Protein AF-A0A371D6N8-F1 (afdb_monomer)

Structure (mmCIF, N/CA/C/O backbone):
data_AF-A0A371D6N8-F1
#
_entry.id   AF-A0A371D6N8-F1
#
loop_
_atom_site.group_PDB
_atom_site.id
_atom_site.type_symbol
_atom_site.label_atom_id
_atom_site.label_alt_id
_atom_site.label_comp_id
_atom_site.label_asym_id
_atom_site.label_entity_id
_atom_site.label_seq_id
_atom_site.pdbx_PDB_ins_code
_atom_site.Cartn_x
_atom_site.Cartn_y
_atom_site.Cartn_z
_atom_site.occupancy
_atom_site.B_iso_or_equiv
_atom_site.auth_seq_id
_atom_site.auth_comp_id
_atom_site.auth_asym_id
_atom_site.auth_atom_id
_atom_site.pdbx_PDB_model_num
ATOM 1 N N . MET A 1 1 ? 20.923 -12.483 -1.096 1.00 34.88 1 MET A N 1
ATOM 2 C CA . MET A 1 1 ? 19.745 -13.324 -1.413 1.00 34.88 1 MET A CA 1
ATOM 3 C C . MET A 1 1 ? 18.813 -12.521 -2.313 1.00 34.88 1 MET A C 1
ATOM 5 O O . MET A 1 1 ? 18.407 -11.436 -1.925 1.00 34.88 1 MET A O 1
ATOM 9 N N . SER A 1 2 ? 18.563 -12.978 -3.543 1.00 35.50 2 SER A N 1
ATOM 10 C CA . SER A 1 2 ? 17.688 -12.288 -4.505 1.00 35.50 2 SER A CA 1
ATOM 11 C C . SER A 1 2 ? 16.227 -12.604 -4.173 1.00 35.50 2 SER A C 1
ATOM 13 O O . SER A 1 2 ? 15.813 -13.756 -4.290 1.00 35.50 2 SER A O 1
ATOM 15 N N . MET A 1 3 ? 15.458 -11.612 -3.718 1.00 41.59 3 MET A N 1
ATOM 16 C CA . MET A 1 3 ? 14.031 -11.786 -3.445 1.00 41.59 3 MET A CA 1
ATOM 17 C C . MET A 1 3 ? 13.260 -11.785 -4.768 1.00 41.59 3 MET A C 1
ATOM 19 O O . MET A 1 3 ? 13.017 -10.747 -5.379 1.00 41.59 3 MET A O 1
ATOM 23 N N . LYS A 1 4 ? 12.895 -12.974 -5.254 1.00 38.72 4 LYS A N 1
ATOM 24 C CA . LYS A 1 4 ? 11.947 -13.119 -6.364 1.00 38.72 4 LYS A CA 1
ATOM 25 C C . LYS A 1 4 ? 10.534 -12.928 -5.811 1.00 38.72 4 LYS A C 1
ATOM 27 O O . LYS A 1 4 ? 9.847 -13.897 -5.519 1.00 38.72 4 LYS A O 1
ATOM 32 N N . THR A 1 5 ? 10.124 -11.679 -5.607 1.00 46.47 5 THR A N 1
ATOM 33 C CA . THR A 1 5 ? 8.800 -11.367 -5.054 1.00 46.47 5 THR A CA 1
ATOM 34 C C . THR A 1 5 ? 7.723 -11.530 -6.139 1.00 46.47 5 THR A C 1
ATOM 36 O O . THR A 1 5 ? 7.878 -10.946 -7.217 1.00 46.47 5 THR A O 1
ATOM 39 N N . PRO A 1 6 ? 6.620 -12.264 -5.888 1.00 49.75 6 PRO A N 1
ATOM 40 C CA . PRO A 1 6 ? 5.511 -12.451 -6.835 1.00 49.75 6 PRO A CA 1
ATOM 41 C C . PRO A 1 6 ? 4.956 -11.136 -7.406 1.00 49.75 6 PRO A C 1
ATOM 43 O O . PRO A 1 6 ? 4.590 -11.072 -8.579 1.00 49.75 6 PRO A O 1
ATOM 46 N N . ALA A 1 7 ? 5.008 -10.057 -6.616 1.00 47.25 7 ALA A N 1
ATOM 47 C CA . ALA A 1 7 ? 4.634 -8.702 -7.023 1.00 47.25 7 ALA A CA 1
ATOM 48 C C . ALA A 1 7 ? 5.367 -8.218 -8.279 1.00 47.25 7 ALA A C 1
ATOM 50 O O . ALA A 1 7 ? 4.764 -7.621 -9.168 1.00 47.25 7 ALA A O 1
ATOM 51 N N . ARG A 1 8 ? 6.656 -8.541 -8.417 1.00 51.81 8 ARG A N 1
ATOM 52 C CA . ARG A 1 8 ? 7.448 -8.138 -9.583 1.00 51.81 8 ARG A CA 1
ATOM 53 C C . ARG A 1 8 ? 7.007 -8.861 -10.855 1.00 51.81 8 ARG A C 1
ATOM 55 O O . ARG A 1 8 ? 6.956 -8.254 -11.919 1.00 51.81 8 ARG A O 1
ATOM 62 N N . ALA A 1 9 ? 6.686 -10.151 -10.759 1.00 55.44 9 ALA A N 1
ATOM 63 C CA . ALA A 1 9 ? 6.170 -10.918 -11.894 1.00 55.44 9 ALA A CA 1
ATOM 64 C C . ALA A 1 9 ? 4.766 -10.438 -12.304 1.00 55.44 9 ALA A C 1
ATOM 66 O O . ALA A 1 9 ? 4.458 -10.372 -13.494 1.00 55.44 9 ALA A O 1
ATOM 67 N N . ALA A 1 10 ? 3.950 -10.043 -11.323 1.00 53.53 10 ALA A N 1
ATOM 68 C CA . ALA A 1 10 ? 2.629 -9.468 -11.529 1.00 53.53 10 ALA A CA 1
ATOM 69 C C . ALA A 1 10 ? 2.669 -8.118 -12.259 1.00 53.53 10 ALA A C 1
ATOM 71 O O . ALA A 1 10 ? 1.835 -7.897 -13.128 1.00 53.53 10 ALA A O 1
ATOM 72 N N . VAL A 1 11 ? 3.636 -7.238 -11.988 1.00 54.19 11 VAL A N 1
ATOM 73 C CA . VAL A 1 11 ? 3.772 -5.988 -12.760 1.00 54.19 11 VAL A CA 1
ATOM 74 C C . VAL A 1 11 ? 4.145 -6.279 -14.220 1.00 54.19 11 VAL A C 1
ATOM 76 O O . VAL A 1 11 ? 3.550 -5.719 -15.136 1.00 54.19 11 VAL A O 1
ATOM 79 N N . LYS A 1 12 ? 5.068 -7.221 -14.459 1.00 51.41 12 LYS A N 1
ATOM 80 C CA . LYS A 1 12 ? 5.562 -7.548 -15.812 1.00 51.41 12 LYS A CA 1
ATOM 81 C C . LYS A 1 12 ? 4.500 -8.132 -16.742 1.00 51.41 12 LYS A C 1
ATOM 83 O O . LYS A 1 12 ? 4.534 -7.873 -17.937 1.00 51.41 12 LYS A O 1
ATOM 88 N N . SER A 1 13 ? 3.558 -8.917 -16.222 1.00 46.56 13 SER A N 1
ATOM 89 C CA . SER A 1 13 ? 2.465 -9.484 -17.027 1.00 46.56 13 SER A CA 1
ATOM 90 C C . SER A 1 13 ? 1.248 -8.560 -17.146 1.00 46.56 13 SER A C 1
ATOM 92 O O . SER A 1 13 ? 0.258 -8.937 -17.766 1.00 46.56 13 SER A O 1
ATOM 94 N N . ALA A 1 14 ? 1.269 -7.382 -16.515 1.00 44.84 14 ALA A N 1
ATOM 95 C CA . ALA A 1 14 ? 0.214 -6.377 -16.640 1.00 44.84 14 ALA A CA 1
ATOM 96 C C . ALA A 1 14 ? 0.461 -5.405 -17.809 1.00 44.84 14 ALA A C 1
ATOM 98 O O . ALA A 1 14 ? -0.461 -4.714 -18.214 1.00 44.84 14 ALA A O 1
ATOM 99 N N . THR A 1 15 ? 1.667 -5.356 -18.386 1.00 40.59 15 THR A N 1
ATOM 100 C CA . THR A 1 15 ? 2.048 -4.366 -19.406 1.00 40.59 15 THR A CA 1
ATOM 101 C C . THR A 1 15 ? 2.343 -4.997 -20.777 1.00 40.59 15 THR A C 1
ATOM 103 O O . THR A 1 15 ? 3.498 -5.243 -21.122 1.00 40.59 15 THR A O 1
ATOM 106 N N . PRO A 1 16 ? 1.336 -5.231 -21.638 1.00 34.41 16 PRO A N 1
ATOM 107 C CA . PRO A 1 16 ? 1.582 -5.435 -23.058 1.00 34.41 16 PRO A CA 1
ATOM 108 C C . PRO A 1 16 ? 1.851 -4.067 -23.709 1.00 34.41 16 PRO A C 1
ATOM 110 O O . PRO A 1 16 ? 0.980 -3.195 -23.694 1.00 34.41 16 PRO A O 1
ATOM 113 N N . HIS A 1 17 ? 3.040 -3.847 -24.285 1.00 45.28 17 HIS A N 1
ATOM 114 C CA . HIS A 1 17 ? 3.340 -2.602 -25.005 1.00 45.28 17 HIS A CA 1
ATOM 115 C C . HIS A 1 17 ? 3.640 -2.835 -26.492 1.00 45.28 17 HIS A C 1
ATOM 117 O O . HIS A 1 17 ? 4.532 -3.601 -26.853 1.00 45.28 17 HIS A O 1
ATOM 123 N N . LYS A 1 18 ? 2.893 -2.124 -27.351 1.00 34.41 18 LYS A N 1
ATOM 124 C CA . LYS A 1 18 ? 3.260 -1.819 -28.739 1.00 34.41 18 LYS A CA 1
ATOM 125 C C . LYS A 1 18 ? 3.926 -0.445 -28.759 1.00 34.41 18 LYS A C 1
ATOM 127 O O . LYS A 1 18 ? 3.334 0.530 -28.309 1.00 34.41 18 LYS A O 1
ATOM 132 N N . SER A 1 19 ? 5.139 -0.396 -29.297 1.00 35.19 19 SER A N 1
ATOM 133 C CA . SER A 1 19 ? 5.999 0.782 -29.361 1.00 35.19 19 SER A CA 1
ATOM 134 C C . SER A 1 19 ? 5.468 1.848 -30.322 1.00 35.19 19 SER A C 1
ATOM 136 O O . SER A 1 19 ? 5.460 1.641 -31.536 1.00 35.19 19 SER A O 1
ATOM 138 N N . THR A 1 20 ? 5.140 3.027 -29.801 1.00 30.33 20 THR A N 1
ATOM 139 C CA . THR A 1 20 ? 5.202 4.277 -30.572 1.00 30.33 20 THR A CA 1
ATOM 140 C C . THR A 1 20 ? 6.022 5.286 -29.783 1.00 30.33 20 THR A C 1
ATOM 142 O O . THR A 1 20 ? 5.608 5.764 -28.730 1.00 30.33 20 THR A O 1
ATOM 145 N N . CYS A 1 21 ? 7.228 5.540 -30.284 1.00 33.66 21 CYS A N 1
ATOM 146 C CA . CYS A 1 21 ? 8.270 6.339 -29.661 1.00 33.66 21 CYS A CA 1
ATOM 147 C C . CYS A 1 21 ? 7.877 7.813 -29.476 1.00 33.66 21 CYS A C 1
ATOM 149 O O . CYS A 1 21 ? 7.468 8.477 -30.428 1.00 33.66 21 CYS A O 1
ATOM 151 N N . ARG A 1 22 ? 8.169 8.366 -28.296 1.00 29.11 22 ARG A N 1
ATOM 152 C CA . ARG A 1 22 ? 8.615 9.759 -28.149 1.00 29.11 22 ARG A CA 1
ATOM 153 C C . ARG A 1 22 ? 9.589 9.833 -26.977 1.00 29.11 22 ARG A C 1
ATOM 155 O O . ARG A 1 22 ? 9.214 9.564 -25.842 1.00 29.11 22 ARG A O 1
ATOM 162 N N . SER A 1 23 ? 10.852 10.124 -27.276 1.00 30.17 23 SER A N 1
ATOM 163 C CA . SER A 1 23 ? 11.920 10.212 -26.285 1.00 30.17 23 SER A CA 1
ATOM 164 C C . SER A 1 23 ? 11.748 11.458 -25.413 1.00 30.17 23 SER A C 1
ATOM 166 O O . SER A 1 23 ? 11.594 12.575 -25.907 1.00 30.17 23 SER A O 1
ATOM 168 N N . ARG A 1 24 ? 11.813 11.275 -24.095 1.00 32.91 24 ARG A N 1
ATOM 169 C CA . ARG A 1 24 ? 12.144 12.339 -23.144 1.00 32.91 24 ARG A CA 1
ATOM 170 C C . ARG A 1 24 ? 13.099 11.741 -22.120 1.00 32.91 24 ARG A C 1
ATOM 172 O O . ARG A 1 24 ? 12.837 10.665 -21.599 1.00 32.91 24 ARG A O 1
ATOM 179 N N . ALA A 1 25 ? 14.238 12.393 -21.913 1.00 30.39 25 ALA A N 1
ATOM 180 C CA . ALA A 1 25 ? 15.230 11.974 -20.932 1.00 30.39 25 ALA A CA 1
ATOM 181 C C . ALA A 1 25 ? 14.662 12.157 -19.515 1.00 30.39 25 ALA A C 1
ATOM 183 O O . ALA A 1 25 ? 14.133 13.225 -19.203 1.00 30.39 25 ALA A O 1
ATOM 184 N N . TYR A 1 26 ? 14.759 11.122 -18.678 1.00 36.72 26 TYR A N 1
ATOM 185 C CA . TYR A 1 26 ? 14.236 11.128 -17.312 1.00 36.72 26 TYR A CA 1
ATOM 186 C C . TYR A 1 26 ? 15.346 11.517 -16.316 1.00 36.72 26 TYR A C 1
ATOM 188 O O . TYR A 1 26 ? 16.428 10.926 -16.355 1.00 36.72 26 TYR A O 1
ATOM 196 N N . PRO A 1 27 ? 15.130 12.508 -15.430 1.00 28.56 27 PRO A N 1
ATOM 197 C CA . PRO A 1 27 ? 16.112 12.892 -14.418 1.00 28.56 27 PRO A CA 1
ATOM 198 C C . PRO A 1 27 ? 16.179 11.890 -13.252 1.00 28.56 27 PRO A C 1
ATOM 200 O O . PRO A 1 27 ? 15.187 11.280 -12.860 1.00 28.56 27 PRO A O 1
ATOM 203 N N . SER A 1 28 ? 17.367 11.770 -12.651 1.00 32.69 28 SER A N 1
ATOM 204 C CA . SER A 1 28 ? 17.772 10.749 -11.667 1.00 32.69 28 SER A CA 1
ATOM 205 C C . SER A 1 28 ? 17.186 10.895 -10.250 1.00 32.69 28 SER A C 1
ATOM 207 O O . SER A 1 28 ? 17.729 10.327 -9.302 1.00 32.69 28 SER A O 1
ATOM 209 N N . LYS A 1 29 ? 16.138 11.700 -10.059 1.00 32.62 29 LYS A N 1
ATOM 210 C CA . LYS A 1 29 ? 15.508 11.941 -8.751 1.00 32.62 29 LYS A CA 1
ATOM 211 C C . LYS A 1 29 ? 13.998 11.826 -8.903 1.00 32.62 29 LYS A C 1
ATOM 213 O O . LYS A 1 29 ? 13.303 12.817 -9.087 1.00 32.62 29 LYS A O 1
ATOM 218 N N . PHE A 1 30 ? 13.514 10.590 -8.893 1.00 37.66 30 PHE A N 1
ATOM 219 C CA . PHE A 1 30 ? 12.098 10.283 -9.038 1.00 37.66 30 PHE A CA 1
ATOM 220 C C . PHE A 1 30 ? 11.425 10.342 -7.660 1.00 37.66 30 PHE A C 1
ATOM 222 O O . PHE A 1 30 ? 11.527 9.406 -6.871 1.00 37.66 30 PHE A O 1
ATOM 229 N N .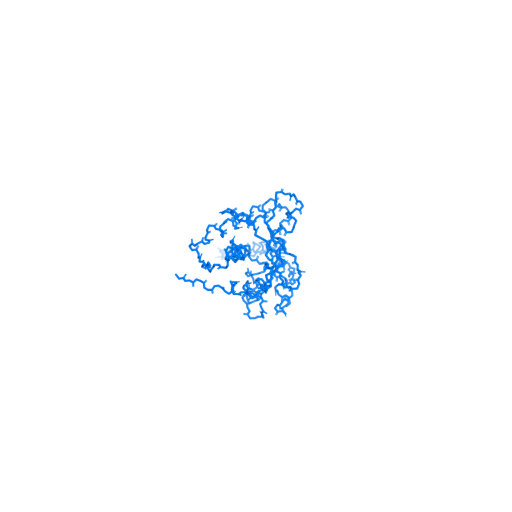 SER A 1 31 ? 10.786 11.472 -7.349 1.00 34.62 31 SER A N 1
ATOM 230 C CA . SER A 1 31 ? 9.793 11.545 -6.276 1.00 34.62 31 SER A CA 1
ATOM 231 C C . SER A 1 31 ? 8.483 11.009 -6.843 1.00 34.62 31 SER A C 1
ATOM 233 O O . SER A 1 31 ? 7.910 11.607 -7.750 1.00 34.62 31 SER A O 1
ATOM 235 N N . LEU A 1 32 ? 8.027 9.859 -6.351 1.00 39.53 32 LEU A N 1
ATOM 236 C CA . LEU A 1 32 ? 6.717 9.290 -6.675 1.00 39.53 32 LEU A CA 1
ATOM 237 C C . LEU A 1 32 ? 5.625 10.053 -5.912 1.00 39.53 32 LEU A C 1
ATOM 239 O O . LEU A 1 32 ? 4.941 9.501 -5.062 1.00 39.53 32 LEU A O 1
ATOM 243 N N . SER A 1 33 ? 5.460 11.338 -6.216 1.00 36.25 33 SER A N 1
ATOM 244 C CA . SER A 1 33 ? 4.388 12.191 -5.677 1.00 36.25 33 SER A CA 1
ATOM 245 C C . SER A 1 33 ? 3.063 12.043 -6.444 1.00 36.25 33 SER A C 1
ATOM 247 O O . SER A 1 33 ? 2.166 12.875 -6.341 1.00 36.25 33 SER A O 1
ATOM 249 N N . GLY A 1 34 ? 2.912 10.938 -7.172 1.00 41.41 34 GLY A N 1
ATOM 250 C CA . GLY A 1 34 ? 1.623 10.410 -7.583 1.00 41.41 34 GLY A CA 1
ATOM 251 C C . GLY A 1 34 ? 1.656 9.701 -8.922 1.00 41.41 34 GLY A C 1
ATOM 252 O O . GLY A 1 34 ? 2.509 9.940 -9.774 1.00 41.41 34 GLY A O 1
ATOM 253 N N . VAL A 1 35 ? 0.726 8.767 -9.076 1.00 43.12 35 VAL A N 1
ATOM 254 C CA . VAL A 1 35 ? 0.581 7.935 -10.264 1.00 43.12 35 VAL A CA 1
ATOM 255 C C . VAL A 1 35 ? -0.860 8.068 -10.734 1.00 43.12 35 VAL A C 1
ATOM 257 O O . VAL A 1 35 ? -1.768 7.660 -10.020 1.00 43.12 35 VAL A O 1
ATOM 260 N N . ARG A 1 36 ? -1.083 8.602 -11.939 1.00 38.72 36 ARG A N 1
ATOM 261 C CA . ARG A 1 36 ? -2.367 8.471 -12.645 1.00 38.72 36 ARG A CA 1
ATOM 262 C C . ARG A 1 36 ? -2.225 7.399 -13.713 1.00 38.72 36 ARG A C 1
ATOM 264 O O . ARG A 1 36 ? -1.288 7.433 -14.501 1.00 38.72 36 ARG A O 1
ATOM 271 N N . SER A 1 37 ? -3.161 6.456 -13.713 1.00 39.75 37 SER A N 1
ATOM 272 C CA . SER A 1 37 ? -3.271 5.385 -14.700 1.00 39.75 37 SER A CA 1
ATOM 273 C C . SER A 1 37 ? -4.491 5.652 -15.576 1.00 39.75 37 SER A C 1
ATOM 275 O O . SER A 1 37 ? -5.605 5.711 -15.064 1.00 39.75 37 SER A O 1
ATOM 277 N N . SER A 1 38 ? -4.305 5.810 -16.887 1.00 43.69 38 SER A N 1
ATOM 278 C CA . SER A 1 38 ? -5.405 5.814 -17.856 1.00 43.69 38 SER A CA 1
ATOM 279 C C . SER A 1 38 ? -5.500 4.446 -18.533 1.00 43.69 38 SER A C 1
ATOM 281 O O . SER A 1 38 ? -4.540 3.963 -19.131 1.00 43.69 38 SER A O 1
ATOM 283 N N . ASN A 1 39 ? -6.663 3.798 -18.418 1.00 36.91 39 ASN A N 1
ATOM 284 C CA . ASN A 1 39 ? -6.900 2.474 -18.984 1.00 36.91 39 ASN A CA 1
ATOM 285 C C . ASN A 1 39 ? -7.354 2.598 -20.443 1.00 36.91 39 ASN A C 1
ATOM 287 O O . ASN A 1 39 ? -8.509 2.906 -20.737 1.00 36.91 39 ASN A O 1
ATOM 291 N N . ILE A 1 40 ? -6.434 2.344 -21.372 1.00 41.06 40 ILE A N 1
ATOM 292 C CA . ILE A 1 40 ? -6.774 2.037 -22.761 1.00 41.06 40 ILE A CA 1
ATOM 293 C C . ILE A 1 40 ? -6.247 0.627 -23.032 1.00 41.06 40 ILE A C 1
ATOM 295 O O . ILE A 1 40 ? -5.069 0.433 -23.316 1.00 41.06 40 ILE A O 1
ATOM 299 N N . ARG A 1 41 ? -7.134 -0.374 -22.942 1.00 38.75 41 ARG A N 1
ATOM 300 C CA . ARG A 1 41 ? -6.885 -1.768 -23.370 1.00 38.75 41 ARG A CA 1
ATOM 301 C C . ARG A 1 41 ? -5.706 -2.455 -22.657 1.00 38.75 41 ARG A C 1
ATOM 303 O O . ARG A 1 41 ? -4.906 -3.130 -23.300 1.00 38.75 41 ARG A O 1
ATOM 310 N N . GLY A 1 42 ? -5.604 -2.299 -21.336 1.00 47.22 42 GLY A N 1
ATOM 311 C CA . GLY A 1 42 ? -4.597 -2.999 -20.525 1.00 47.22 42 GLY A CA 1
ATOM 312 C C . GLY A 1 42 ? -3.175 -2.446 -20.646 1.00 47.22 42 GLY A C 1
ATOM 313 O O . GLY A 1 42 ? -2.241 -3.069 -20.158 1.00 47.22 42 GLY A O 1
ATOM 314 N N . THR A 1 43 ? -2.987 -1.289 -21.281 1.00 45.62 43 THR A N 1
ATOM 315 C CA . THR A 1 43 ? -1.718 -0.560 -21.256 1.00 45.62 43 THR A CA 1
ATOM 316 C C . THR A 1 43 ? -1.788 0.524 -20.182 1.00 45.62 43 THR A C 1
ATOM 318 O O . THR A 1 43 ? -2.646 1.400 -20.246 1.00 45.62 43 THR A O 1
ATOM 321 N N . TYR A 1 44 ? -0.885 0.460 -19.203 1.00 54.19 44 TYR A N 1
ATOM 322 C CA . TYR A 1 44 ? -0.756 1.462 -18.145 1.00 54.19 44 TYR A CA 1
ATOM 323 C C . TYR A 1 44 ? 0.212 2.557 -18.598 1.00 54.19 44 TYR A C 1
ATOM 325 O O . TYR A 1 44 ? 1.382 2.278 -18.869 1.00 54.19 44 TYR A O 1
ATOM 333 N N . PHE A 1 45 ? -0.265 3.797 -18.679 1.00 55.31 45 PHE A N 1
ATOM 334 C CA . PHE A 1 45 ? 0.591 4.963 -18.882 1.00 55.31 45 PHE A CA 1
ATOM 335 C C . PHE A 1 45 ? 0.918 5.571 -17.527 1.00 55.31 45 PHE A C 1
ATOM 337 O O . PHE A 1 45 ? 0.020 5.895 -16.758 1.00 55.31 45 PHE A O 1
ATOM 344 N N . LEU A 1 46 ? 2.208 5.713 -17.243 1.00 57.56 46 LEU A N 1
ATOM 345 C CA . LEU A 1 46 ? 2.688 6.402 -16.058 1.00 57.56 46 LEU A CA 1
ATOM 346 C C . LEU A 1 46 ? 3.089 7.810 -16.471 1.00 57.56 46 LEU A C 1
ATOM 348 O O . LEU A 1 46 ? 4.013 7.994 -17.266 1.00 57.56 46 LEU A O 1
ATOM 352 N N . GLN A 1 47 ? 2.375 8.796 -15.948 1.00 57.84 47 GLN A N 1
ATOM 353 C CA . GLN A 1 47 ? 2.716 10.197 -16.127 1.00 57.84 47 GLN A CA 1
ATOM 354 C C . GLN A 1 47 ? 3.432 10.703 -14.878 1.00 57.84 47 GLN A C 1
ATOM 356 O O . GLN A 1 47 ? 2.983 10.459 -13.761 1.00 57.84 47 GLN A O 1
ATOM 361 N N . VAL A 1 48 ? 4.541 11.418 -15.080 1.00 60.81 48 VAL A N 1
ATOM 362 C CA . VAL A 1 48 ? 5.151 12.213 -14.012 1.00 60.81 48 VAL A CA 1
ATOM 363 C C . VAL A 1 48 ? 4.219 13.382 -13.739 1.00 60.81 48 VAL A C 1
ATOM 365 O O . VAL A 1 48 ? 3.945 14.173 -14.642 1.00 60.81 48 VAL A O 1
ATOM 368 N N . ILE A 1 49 ? 3.697 13.429 -12.522 1.00 63.59 49 ILE A N 1
ATOM 369 C CA . ILE A 1 49 ? 2.793 14.472 -12.048 1.00 63.59 49 ILE A CA 1
ATOM 370 C C . ILE A 1 49 ? 3.646 15.705 -11.714 1.00 63.59 49 ILE A C 1
ATOM 372 O O . ILE A 1 49 ? 4.669 15.567 -11.041 1.00 63.59 49 ILE A O 1
ATOM 376 N N . GLY A 1 50 ? 3.296 16.870 -12.265 1.00 61.84 50 GLY A N 1
ATOM 377 C CA . GLY A 1 50 ? 3.913 18.154 -11.925 1.00 61.84 50 GLY A CA 1
ATOM 378 C C . GLY A 1 50 ? 3.364 18.709 -10.610 1.00 61.84 50 GLY A C 1
ATOM 379 O O . GLY A 1 50 ? 2.582 18.049 -9.943 1.00 61.84 50 GLY A O 1
ATOM 380 N N . ASP A 1 51 ? 3.747 19.931 -10.239 1.00 67.81 51 ASP A N 1
ATOM 381 C CA . ASP A 1 51 ? 3.389 20.529 -8.935 1.00 67.81 51 ASP A CA 1
ATOM 382 C C . ASP A 1 51 ? 1.972 21.147 -8.890 1.00 67.81 51 ASP A C 1
ATOM 384 O O . ASP A 1 51 ? 1.613 21.860 -7.950 1.00 67.81 51 ASP A O 1
ATOM 388 N N . ASN A 1 52 ? 1.156 20.938 -9.927 1.00 69.12 52 ASN A N 1
ATOM 389 C CA . ASN A 1 52 ? -0.185 21.512 -10.000 1.00 69.12 52 ASN A CA 1
ATOM 390 C C . ASN A 1 52 ? -1.172 20.712 -9.141 1.00 69.12 52 ASN A C 1
ATOM 392 O O . ASN A 1 52 ? -1.260 19.490 -9.242 1.00 69.12 52 ASN A O 1
ATOM 396 N N . HIS A 1 53 ? -2.005 21.418 -8.376 1.00 58.62 53 HIS A N 1
ATOM 397 C CA . HIS A 1 53 ? -2.997 20.823 -7.474 1.00 58.62 53 HIS A CA 1
ATOM 398 C C . HIS A 1 53 ? -3.921 19.795 -8.162 1.00 58.62 53 HIS A C 1
ATOM 400 O O . HIS A 1 53 ? -4.141 18.707 -7.634 1.00 58.62 53 HIS A O 1
ATOM 406 N N . ASP A 1 54 ? -4.401 20.095 -9.373 1.00 64.50 54 ASP A N 1
ATOM 407 C CA . ASP A 1 54 ? -5.295 19.205 -10.135 1.00 64.50 54 ASP A CA 1
ATOM 408 C C . ASP A 1 54 ? -4.592 17.950 -10.675 1.00 64.50 54 ASP A C 1
ATOM 410 O O . ASP A 1 54 ? -5.235 16.965 -11.055 1.00 64.50 54 ASP A O 1
ATOM 414 N N . GLU A 1 55 ? -3.261 17.964 -10.726 1.00 65.69 55 GLU A N 1
ATOM 415 C CA . GLU A 1 55 ? -2.480 16.829 -11.196 1.00 65.69 55 GLU A CA 1
ATOM 416 C C . GLU A 1 55 ? -2.326 15.767 -10.096 1.00 65.69 55 GLU A C 1
ATOM 418 O O . GLU A 1 55 ? -2.254 14.584 -10.425 1.00 65.69 55 GLU A O 1
ATOM 423 N N . HIS A 1 56 ? -2.397 16.147 -8.813 1.00 68.25 56 HIS A N 1
ATOM 424 C CA . HIS A 1 56 ? -2.284 15.237 -7.662 1.00 68.25 56 HIS A CA 1
ATOM 425 C C . HIS A 1 56 ? -3.602 14.559 -7.244 1.00 68.25 56 HIS A C 1
ATOM 427 O O . HIS A 1 56 ? -3.627 13.819 -6.259 1.00 68.25 56 HIS A O 1
ATOM 433 N N . ALA A 1 57 ? -4.700 14.777 -7.973 1.00 75.06 57 ALA A N 1
ATOM 434 C CA . ALA A 1 57 ? -5.968 14.103 -7.699 1.00 75.06 57 ALA A CA 1
ATOM 435 C C . ALA A 1 57 ? -5.835 12.569 -7.82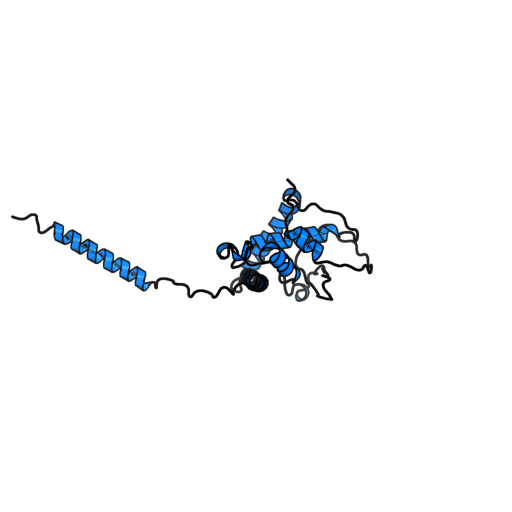8 1.00 75.06 57 ALA A C 1
ATOM 437 O O . ALA A 1 57 ? -5.310 12.066 -8.827 1.00 75.06 57 ALA A O 1
ATOM 438 N N . GLY A 1 58 ? -6.343 11.830 -6.833 1.00 78.81 58 GLY A N 1
ATOM 439 C CA . GLY A 1 58 ? -6.272 10.361 -6.779 1.00 78.81 58 GLY A CA 1
ATOM 440 C C . GLY A 1 58 ? -4.886 9.817 -6.410 1.00 78.81 58 GLY A C 1
ATOM 441 O O . GLY A 1 58 ? -4.463 8.772 -6.913 1.00 78.81 58 GLY A O 1
ATOM 442 N N . LEU A 1 59 ? -4.134 10.544 -5.578 1.00 82.25 59 LEU A N 1
ATOM 443 C CA . LEU A 1 59 ? -2.825 10.117 -5.092 1.00 82.25 59 LEU A CA 1
ATOM 444 C C . LEU A 1 59 ? -2.920 8.745 -4.393 1.00 82.25 59 LEU A C 1
ATOM 446 O O . LEU A 1 59 ? -3.643 8.581 -3.421 1.00 82.25 59 LEU A O 1
ATOM 450 N N . TYR A 1 60 ? -2.150 7.768 -4.886 1.00 87.12 60 TYR A N 1
ATOM 451 C CA . TYR A 1 60 ? -2.154 6.359 -4.446 1.00 87.12 60 TYR A CA 1
ATOM 452 C C . TYR A 1 60 ? -3.425 5.547 -4.764 1.00 87.12 60 TYR A C 1
ATOM 454 O O . TYR A 1 60 ? -3.543 4.411 -4.312 1.00 87.12 60 TYR A O 1
ATOM 462 N N . GLU A 1 61 ? -4.314 6.054 -5.619 1.00 86.94 61 GLU A N 1
ATOM 463 C CA . GLU A 1 61 ? -5.534 5.352 -6.063 1.00 86.94 61 GLU A CA 1
ATOM 464 C C . GLU A 1 61 ? -5.404 4.764 -7.482 1.00 86.94 61 GLU A C 1
ATOM 466 O O . GLU A 1 61 ? -6.381 4.402 -8.136 1.00 86.94 61 GLU A O 1
ATOM 471 N N . ALA A 1 62 ? -4.181 4.665 -8.005 1.00 86.56 62 ALA A N 1
ATOM 472 C CA . ALA A 1 62 ? -3.946 4.131 -9.340 1.00 86.56 62 ALA A CA 1
ATOM 473 C C . ALA A 1 62 ? -4.373 2.656 -9.453 1.00 86.56 62 ALA A C 1
ATOM 475 O O . ALA A 1 62 ? -3.921 1.817 -8.676 1.00 86.56 62 ALA A O 1
ATOM 476 N N . GLU A 1 63 ? -5.121 2.307 -10.507 1.00 88.81 63 GLU A N 1
ATOM 477 C CA . GLU A 1 63 ? -5.621 0.940 -10.764 1.00 88.81 63 GLU A CA 1
ATOM 478 C C . GLU A 1 63 ? -4.517 -0.138 -10.711 1.00 88.81 63 GLU A C 1
ATOM 480 O O . GLU A 1 63 ? -4.739 -1.256 -10.246 1.00 88.81 63 GLU A O 1
ATOM 485 N N . ILE A 1 64 ? -3.293 0.198 -11.138 1.00 89.00 64 ILE A N 1
ATOM 486 C CA . ILE A 1 64 ? -2.147 -0.722 -11.096 1.00 89.00 64 ILE A CA 1
ATOM 487 C C . ILE A 1 64 ? -1.824 -1.205 -9.673 1.00 89.00 64 ILE A C 1
ATOM 489 O O . ILE A 1 64 ? -1.373 -2.338 -9.509 1.00 89.00 64 ILE A O 1
ATOM 493 N N . ILE A 1 65 ? -2.084 -0.390 -8.646 1.00 92.56 65 ILE A N 1
ATOM 494 C CA . ILE A 1 65 ? -1.890 -0.767 -7.241 1.00 92.56 65 ILE A CA 1
ATOM 495 C C . ILE A 1 65 ? -2.816 -1.936 -6.914 1.00 92.56 65 ILE A C 1
ATOM 497 O O . ILE A 1 65 ? -2.333 -2.983 -6.481 1.00 92.56 65 ILE A O 1
ATOM 501 N N . GLN A 1 66 ? -4.112 -1.808 -7.216 1.00 94.75 66 GLN A N 1
ATOM 502 C CA . GLN A 1 66 ? -5.080 -2.879 -6.987 1.00 94.75 66 GLN A CA 1
ATOM 503 C C . GLN A 1 66 ? -4.739 -4.133 -7.795 1.00 94.75 66 GLN A C 1
ATOM 505 O O . GLN A 1 66 ? -4.815 -5.245 -7.279 1.00 94.75 66 GLN A O 1
ATOM 510 N N . VAL A 1 67 ? -4.301 -3.981 -9.048 1.00 93.75 67 VAL A N 1
ATOM 511 C CA . VAL A 1 67 ? -3.902 -5.112 -9.903 1.00 93.75 67 VAL A CA 1
ATOM 512 C C . VAL A 1 67 ? -2.730 -5.884 -9.301 1.00 93.75 67 VAL A C 1
ATOM 514 O O . VAL A 1 67 ? -2.749 -7.118 -9.285 1.00 93.75 67 VAL A O 1
ATOM 517 N N . VAL A 1 68 ? -1.712 -5.185 -8.794 1.00 94.62 68 VAL A N 1
ATOM 518 C CA . VAL A 1 68 ? -0.574 -5.823 -8.121 1.00 94.62 68 VAL A CA 1
ATOM 519 C C . VAL A 1 68 ? -1.032 -6.489 -6.829 1.00 94.62 68 VAL A C 1
ATOM 521 O O . VAL A 1 68 ? -0.681 -7.645 -6.598 1.00 94.62 68 VAL A O 1
ATOM 524 N N . VAL A 1 69 ? -1.853 -5.810 -6.025 1.00 96.12 69 VAL A N 1
ATOM 525 C CA . VAL A 1 69 ? -2.355 -6.360 -4.762 1.00 96.12 69 VAL A CA 1
ATOM 526 C C . VAL A 1 69 ? -3.174 -7.633 -4.995 1.00 96.12 69 VAL A C 1
ATOM 528 O O . VAL A 1 69 ? -2.900 -8.663 -4.377 1.00 96.12 69 VAL A O 1
ATOM 531 N N . ASN A 1 70 ? -4.095 -7.607 -5.959 1.00 95.75 70 ASN A N 1
ATOM 532 C CA . ASN A 1 70 ? -4.922 -8.750 -6.341 1.00 95.75 70 ASN A CA 1
ATOM 533 C C . ASN A 1 70 ? -4.095 -9.944 -6.802 1.00 95.75 70 ASN A C 1
ATOM 535 O O . ASN A 1 70 ? -4.419 -11.080 -6.489 1.00 95.75 70 ASN A O 1
ATOM 539 N N . ARG A 1 71 ? -3.008 -9.715 -7.540 1.00 94.06 71 ARG A N 1
ATOM 540 C CA . ARG A 1 71 ? -2.170 -10.810 -8.047 1.00 94.06 71 ARG A CA 1
ATOM 541 C C . ARG A 1 71 ? -1.307 -11.471 -6.975 1.00 94.06 71 ARG A C 1
ATOM 543 O O . ARG A 1 71 ? -0.848 -12.586 -7.209 1.00 94.06 71 ARG A O 1
ATOM 550 N N . VAL A 1 72 ? -1.031 -10.779 -5.871 1.00 95.06 72 VAL A N 1
ATOM 551 C CA . VAL A 1 72 ? -0.050 -11.217 -4.867 1.00 95.06 72 VAL A CA 1
ATOM 552 C C . VAL A 1 72 ? -0.707 -11.684 -3.576 1.00 95.06 72 VAL A C 1
ATOM 554 O O . VAL A 1 72 ? -0.246 -12.666 -3.008 1.00 95.06 72 VAL A O 1
ATOM 557 N N . TRP A 1 73 ? -1.750 -10.990 -3.115 1.00 95.69 73 TRP A N 1
ATOM 558 C CA . TRP A 1 73 ? -2.398 -11.270 -1.829 1.00 95.69 73 TRP A CA 1
ATOM 559 C C . TRP A 1 73 ? -3.855 -11.720 -1.959 1.00 95.69 73 TRP A C 1
ATOM 561 O O . TRP A 1 73 ? -4.403 -12.219 -0.982 1.00 95.69 73 TRP A O 1
ATOM 571 N N . TYR A 1 74 ? -4.497 -11.539 -3.119 1.00 95.31 74 TYR A N 1
ATOM 572 C CA . TYR A 1 74 ? -5.937 -11.772 -3.274 1.00 95.31 74 TYR A CA 1
ATOM 573 C C . TYR A 1 74 ? -6.323 -12.423 -4.612 1.00 95.31 74 TYR A C 1
ATOM 575 O O . TYR A 1 74 ? -7.334 -12.059 -5.220 1.00 95.31 74 TYR A O 1
ATOM 583 N N . LYS A 1 75 ? -5.531 -13.368 -5.117 1.00 93.44 75 LYS A N 1
ATOM 584 C CA . LYS A 1 75 ? -5.814 -14.061 -6.380 1.00 93.44 75 LYS A CA 1
ATOM 585 C C . LYS A 1 75 ? -6.950 -15.060 -6.200 1.00 93.44 75 LYS A C 1
ATOM 587 O O . LYS A 1 75 ? -7.815 -15.165 -7.068 1.00 93.44 75 LYS A O 1
ATOM 592 N N . ASP A 1 76 ? -6.937 -15.796 -5.092 1.00 93.69 76 ASP A N 1
ATOM 593 C CA . ASP A 1 76 ? -7.966 -16.766 -4.735 1.00 93.69 76 ASP A CA 1
ATOM 594 C C . ASP A 1 76 ? -8.142 -16.897 -3.211 1.00 93.69 76 ASP A C 1
ATOM 596 O O . ASP A 1 76 ? -7.470 -16.237 -2.420 1.00 93.69 76 ASP A O 1
ATOM 600 N N . ALA A 1 77 ? -9.093 -17.73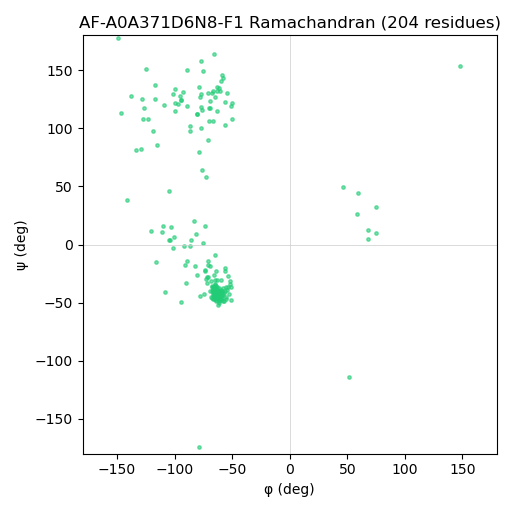5 -2.790 1.00 92.56 77 ALA A N 1
ATOM 601 C CA . ALA A 1 77 ? -9.460 -17.909 -1.385 1.00 92.56 77 ALA A CA 1
ATOM 602 C C . ALA A 1 77 ? -8.352 -18.518 -0.498 1.00 92.56 77 ALA A C 1
ATOM 604 O O . ALA A 1 77 ? -8.532 -18.590 0.717 1.00 92.56 77 ALA A O 1
ATOM 605 N N . LYS A 1 78 ? -7.246 -18.993 -1.084 1.00 92.69 78 LYS A N 1
ATOM 606 C CA . LYS A 1 78 ? -6.115 -19.598 -0.368 1.00 92.69 78 LYS A CA 1
ATOM 607 C C . LYS A 1 78 ? -4.937 -18.643 -0.205 1.00 92.69 78 LYS A C 1
ATOM 609 O O . LYS A 1 78 ? -3.957 -19.032 0.422 1.00 92.69 78 LYS A O 1
ATOM 614 N N . ASP A 1 79 ? -5.014 -17.438 -0.757 1.00 93.75 79 ASP A N 1
ATOM 615 C CA . ASP A 1 79 ? -3.954 -16.455 -0.582 1.00 93.75 79 ASP A CA 1
ATOM 616 C C . ASP A 1 79 ? -3.997 -15.798 0.800 1.00 93.75 79 ASP A C 1
ATOM 618 O O . ASP A 1 79 ? -5.035 -15.720 1.469 1.00 93.75 79 ASP A O 1
ATOM 622 N N . ASP A 1 80 ? -2.843 -15.264 1.195 1.00 93.19 80 ASP A N 1
ATOM 623 C CA . ASP A 1 80 ? -2.608 -14.654 2.502 1.00 93.19 80 ASP A CA 1
ATOM 624 C C . ASP A 1 80 ? -3.598 -13.532 2.833 1.00 93.19 80 ASP A C 1
ATOM 626 O O . ASP A 1 80 ? -4.022 -13.418 3.980 1.00 93.19 80 ASP A O 1
ATOM 630 N N . GLY A 1 81 ? -4.021 -12.728 1.851 1.00 92.19 81 GLY A N 1
ATOM 631 C CA . GLY A 1 81 ? -4.990 -11.652 2.076 1.00 92.19 81 GLY A CA 1
ATOM 632 C C . GLY A 1 81 ? -6.370 -12.157 2.515 1.00 92.19 81 GLY A C 1
ATOM 633 O O . GLY A 1 81 ? -7.117 -11.425 3.165 1.00 92.19 81 GLY A O 1
ATOM 634 N N . ILE A 1 82 ? -6.702 -13.417 2.208 1.00 94.00 82 ILE A N 1
ATOM 635 C CA . ILE A 1 82 ? -7.935 -14.076 2.653 1.00 94.00 82 ILE A CA 1
ATOM 636 C C . ILE A 1 82 ? -7.703 -14.876 3.931 1.00 94.00 82 ILE A C 1
ATOM 638 O O . ILE A 1 82 ? -8.466 -14.726 4.887 1.00 94.00 82 ILE A O 1
ATOM 642 N N . LEU A 1 83 ? -6.657 -15.708 3.960 1.00 93.31 83 LEU A N 1
ATOM 643 C CA . LEU A 1 83 ? -6.373 -16.592 5.094 1.00 93.31 83 LEU A CA 1
ATOM 644 C C . LEU A 1 83 ? -5.981 -15.817 6.356 1.00 93.31 83 LEU A C 1
ATOM 646 O O . LEU A 1 83 ? -6.373 -16.194 7.457 1.00 93.31 83 LEU A O 1
ATOM 650 N N . LEU A 1 84 ? -5.241 -14.719 6.198 1.00 92.69 84 LEU A N 1
ATOM 651 C CA . LEU A 1 84 ? -4.776 -13.850 7.279 1.00 92.69 84 LEU A CA 1
ATOM 652 C C . LEU A 1 84 ? -5.587 -12.548 7.305 1.00 92.69 84 LEU A C 1
ATOM 654 O O . LEU A 1 84 ? -5.032 -11.452 7.412 1.00 92.69 84 LEU A O 1
ATOM 658 N N . GLY A 1 85 ? -6.914 -12.671 7.201 1.00 88.19 85 GLY A N 1
ATOM 659 C CA . GLY A 1 85 ? -7.841 -11.540 7.124 1.00 88.19 85 GLY A CA 1
ATOM 660 C C . GLY A 1 85 ? -7.645 -10.491 8.225 1.00 88.19 85 GLY A C 1
ATOM 661 O O . GLY A 1 85 ? -7.717 -9.306 7.920 1.00 88.19 85 GLY A O 1
ATOM 662 N N . ASP A 1 86 ? -7.307 -10.904 9.450 1.00 87.81 86 ASP A N 1
ATOM 663 C CA . ASP A 1 86 ? -7.046 -10.002 10.587 1.00 87.81 86 ASP A CA 1
ATOM 664 C C . ASP A 1 86 ? -5.803 -9.118 10.390 1.00 87.81 86 ASP A C 1
ATOM 666 O O . ASP A 1 86 ? -5.702 -8.037 10.961 1.00 87.81 86 ASP A O 1
ATOM 670 N N . THR A 1 87 ? -4.842 -9.571 9.579 1.00 91.25 87 THR A N 1
ATOM 671 C CA . THR A 1 87 ? -3.621 -8.809 9.262 1.00 91.25 87 THR A CA 1
ATOM 672 C C . THR A 1 87 ? -3.806 -7.921 8.035 1.00 91.25 87 THR A C 1
ATOM 674 O O . THR A 1 87 ? -3.206 -6.851 7.949 1.00 91.25 87 THR A O 1
ATOM 677 N N . TYR A 1 88 ? -4.610 -8.379 7.073 1.00 92.50 88 TYR A N 1
ATOM 678 C CA . TYR A 1 88 ? -4.768 -7.738 5.768 1.00 92.50 88 TYR A CA 1
ATOM 679 C C . TYR A 1 88 ? -6.086 -6.970 5.592 1.00 92.50 88 TYR A C 1
ATOM 681 O O . TYR A 1 88 ? -6.320 -6.421 4.516 1.00 92.50 88 TYR A O 1
ATOM 689 N N . THR A 1 89 ? -6.927 -6.885 6.631 1.00 91.38 89 THR A N 1
ATOM 690 C CA . THR A 1 89 ? -8.153 -6.073 6.637 1.00 91.38 89 THR A CA 1
ATOM 691 C C . THR A 1 89 ? -8.141 -5.073 7.807 1.00 91.38 89 THR A C 1
ATOM 693 O O . THR A 1 89 ? -8.357 -5.488 8.946 1.00 91.38 89 THR A O 1
ATOM 696 N N . PRO A 1 90 ? -7.964 -3.758 7.561 1.00 95.12 90 PRO A N 1
ATOM 697 C CA . PRO A 1 90 ? -7.647 -3.127 6.273 1.00 95.12 90 PRO A CA 1
ATOM 698 C C . PRO A 1 90 ? -6.250 -3.520 5.768 1.00 95.12 90 PRO A C 1
ATOM 700 O O . PRO A 1 90 ? -5.427 -4.027 6.530 1.00 95.12 90 PRO A O 1
ATOM 703 N N . PHE A 1 91 ? -5.971 -3.298 4.480 1.00 96.56 91 PHE A N 1
ATOM 704 C CA . PHE A 1 91 ? -4.678 -3.669 3.903 1.00 96.56 91 PHE A CA 1
ATOM 705 C C . PHE A 1 91 ? -3.550 -2.904 4.617 1.00 96.56 91 PHE A C 1
ATOM 707 O O . PHE A 1 91 ? -3.679 -1.706 4.854 1.00 96.56 91 PHE A O 1
ATOM 714 N N . PRO A 1 92 ? -2.435 -3.543 5.001 1.00 96.31 92 PRO A N 1
ATOM 715 C CA . PRO A 1 92 ? -1.421 -2.871 5.796 1.00 96.31 92 PRO A CA 1
ATOM 716 C C . PRO A 1 92 ? -0.755 -1.751 4.990 1.00 96.31 92 PRO A C 1
ATOM 718 O O . PRO A 1 92 ? -0.250 -1.984 3.892 1.00 96.31 92 PRO A O 1
ATOM 721 N N . MET A 1 93 ? -0.632 -0.560 5.584 1.00 96.12 93 MET A N 1
ATOM 722 C CA . MET A 1 93 ? 0.065 0.591 4.980 1.00 96.12 93 MET A CA 1
ATOM 723 C C . MET A 1 93 ? 1.501 0.246 4.548 1.00 96.12 93 MET A C 1
ATOM 725 O O . MET A 1 93 ? 1.974 0.673 3.499 1.00 96.12 93 MET A O 1
ATOM 729 N N . ARG A 1 94 ? 2.191 -0.600 5.324 1.00 95.88 94 ARG A N 1
ATOM 730 C CA . ARG A 1 94 ? 3.518 -1.131 4.962 1.00 95.88 94 ARG A CA 1
ATOM 731 C C . ARG A 1 94 ? 3.477 -2.007 3.705 1.00 95.88 94 ARG A C 1
ATOM 733 O O . ARG A 1 94 ? 4.405 -1.975 2.903 1.00 95.88 94 ARG A O 1
ATOM 740 N N . GLY A 1 95 ? 2.398 -2.768 3.520 1.00 95.94 95 GLY A N 1
ATOM 741 C CA . GLY A 1 95 ? 2.143 -3.520 2.293 1.00 95.94 95 GLY A CA 1
ATOM 742 C C . GLY A 1 95 ? 1.933 -2.590 1.100 1.00 95.94 95 GLY A C 1
ATOM 743 O O . GLY A 1 95 ? 2.521 -2.817 0.045 1.00 95.94 95 GLY A O 1
ATOM 744 N N . LEU A 1 96 ? 1.183 -1.497 1.282 1.00 96.19 96 LEU A N 1
ATOM 745 C CA . LEU A 1 96 ? 1.006 -0.477 0.246 1.00 96.19 96 LEU A CA 1
ATOM 746 C C . LEU A 1 96 ? 2.347 0.165 -0.142 1.00 96.19 96 LEU A C 1
ATOM 748 O O . LEU A 1 96 ? 2.683 0.199 -1.324 1.00 96.19 96 LEU A O 1
ATOM 752 N N . ALA A 1 97 ? 3.171 0.564 0.832 1.00 96.19 97 ALA A N 1
ATOM 753 C CA . ALA A 1 97 ? 4.518 1.085 0.576 1.00 96.19 97 ALA A CA 1
ATOM 754 C C . ALA A 1 97 ? 5.386 0.100 -0.228 1.00 96.19 97 ALA A C 1
ATOM 756 O O . ALA A 1 97 ? 6.119 0.496 -1.139 1.00 96.19 97 ALA A O 1
ATOM 757 N N . LEU A 1 98 ? 5.289 -1.201 0.065 1.00 95.81 98 LEU A N 1
ATOM 758 C CA . LEU A 1 98 ? 6.012 -2.234 -0.675 1.00 95.81 98 LEU A CA 1
ATOM 759 C C . LEU A 1 98 ? 5.544 -2.321 -2.135 1.00 95.81 98 LEU A C 1
ATOM 761 O O . LEU A 1 98 ? 6.379 -2.438 -3.034 1.00 95.81 98 LEU A O 1
ATOM 765 N N . VAL A 1 99 ? 4.234 -2.227 -2.379 1.00 95.88 99 VAL A N 1
ATOM 766 C CA . VAL A 1 99 ? 3.660 -2.192 -3.733 1.00 95.88 99 VAL A CA 1
ATOM 767 C C . VAL A 1 99 ? 4.142 -0.960 -4.496 1.00 95.88 99 VAL A C 1
ATOM 769 O O . VAL A 1 99 ? 4.616 -1.103 -5.622 1.00 95.88 99 VAL A O 1
ATOM 772 N N . LEU A 1 100 ? 4.118 0.223 -3.877 1.00 93.94 100 LEU A N 1
ATOM 773 C CA . LEU A 1 100 ? 4.634 1.460 -4.478 1.00 93.94 100 LEU A CA 1
ATOM 774 C C . LEU A 1 100 ? 6.119 1.342 -4.838 1.00 93.94 100 LEU A C 1
ATOM 776 O O . LEU A 1 100 ? 6.531 1.731 -5.929 1.00 93.94 100 LEU A O 1
ATOM 780 N N . THR A 1 101 ? 6.912 0.718 -3.968 1.00 93.75 101 THR A N 1
ATOM 781 C CA . THR A 1 101 ? 8.340 0.471 -4.219 1.00 93.75 101 THR A CA 1
ATOM 782 C C . THR A 1 101 ? 8.553 -0.513 -5.373 1.00 93.75 101 THR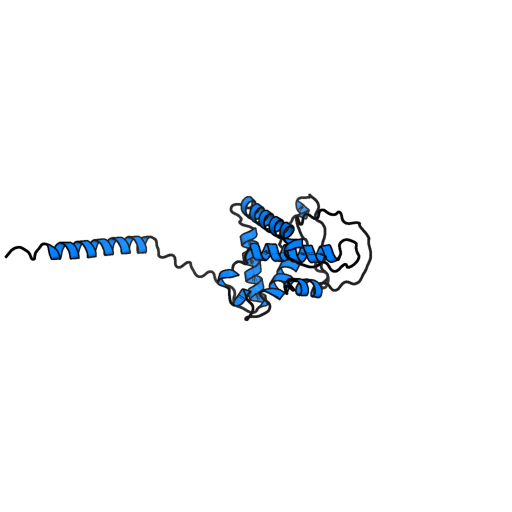 A C 1
ATOM 784 O O . THR A 1 101 ? 9.450 -0.335 -6.197 1.00 93.75 101 THR A O 1
ATOM 787 N N . ALA A 1 102 ? 7.730 -1.560 -5.469 1.00 92.44 102 ALA A N 1
ATOM 788 C CA . ALA A 1 102 ? 7.794 -2.514 -6.574 1.00 92.44 102 ALA A CA 1
ATOM 789 C C . ALA A 1 102 ? 7.396 -1.866 -7.909 1.00 92.44 102 ALA A C 1
ATOM 791 O O . ALA A 1 102 ? 8.033 -2.133 -8.930 1.00 92.44 102 ALA A O 1
ATOM 792 N N . ILE A 1 103 ? 6.387 -0.988 -7.893 1.00 91.19 103 ILE A N 1
ATOM 793 C CA . ILE A 1 103 ? 6.013 -0.168 -9.047 1.00 91.19 103 ILE A CA 1
ATOM 794 C C . ILE A 1 103 ? 7.191 0.731 -9.424 1.00 91.19 103 ILE A C 1
ATOM 796 O O . ILE A 1 103 ? 7.621 0.672 -10.569 1.00 91.19 103 ILE A O 1
ATOM 800 N N . GLN A 1 104 ? 7.787 1.465 -8.478 1.00 90.44 104 GLN A N 1
ATOM 801 C CA . GLN A 1 104 ? 8.976 2.289 -8.727 1.00 90.44 104 GLN A CA 1
ATOM 802 C C . GLN A 1 104 ? 10.093 1.505 -9.419 1.00 90.44 104 GLN A C 1
ATOM 804 O O . GLN A 1 104 ? 10.634 1.950 -10.427 1.00 90.44 104 GLN A O 1
ATOM 809 N N . CYS A 1 105 ? 10.403 0.313 -8.912 1.00 90.62 105 CYS A N 1
ATOM 810 C CA . CYS A 1 105 ? 11.414 -0.549 -9.509 1.00 90.62 105 CYS A CA 1
ATOM 811 C C . CYS A 1 105 ? 11.076 -0.914 -10.959 1.00 90.62 105 CYS A C 1
ATOM 813 O O . CYS A 1 105 ? 11.937 -0.842 -11.833 1.00 90.62 105 CYS A O 1
ATOM 815 N N . ALA A 1 106 ? 9.818 -1.260 -11.238 1.00 89.12 106 ALA A N 1
ATOM 816 C CA . ALA A 1 106 ? 9.378 -1.556 -12.596 1.00 89.12 106 ALA A CA 1
ATOM 817 C C . ALA A 1 106 ? 9.452 -0.335 -13.527 1.00 89.12 106 ALA A C 1
ATOM 819 O O . ALA A 1 106 ? 9.709 -0.503 -14.713 1.00 89.12 106 ALA A O 1
ATOM 820 N N . ILE A 1 107 ? 9.270 0.881 -13.007 1.00 86.38 107 ILE A N 1
ATOM 821 C CA . ILE A 1 107 ? 9.461 2.125 -13.769 1.00 86.38 107 ILE A CA 1
ATOM 822 C C . ILE A 1 107 ? 10.937 2.324 -14.102 1.00 86.38 107 ILE A C 1
ATOM 824 O O . ILE A 1 107 ? 11.289 2.629 -15.241 1.00 86.38 107 ILE A O 1
ATOM 828 N N . GLU A 1 108 ? 11.811 2.115 -13.121 1.00 86.38 108 GLU A N 1
ATOM 829 C CA . GLU A 1 108 ? 13.255 2.261 -13.287 1.00 86.38 108 GLU A CA 1
ATOM 830 C C . GLU A 1 108 ? 13.831 1.268 -14.309 1.00 86.38 108 GLU A C 1
ATOM 832 O O . GLU A 1 108 ? 14.750 1.643 -15.043 1.00 86.38 108 GLU A O 1
ATOM 837 N N . GLU A 1 109 ? 13.235 0.069 -14.450 1.00 85.62 109 GLU A N 1
ATOM 838 C CA . GLU A 1 109 ? 13.566 -0.891 -15.523 1.00 85.62 109 GLU A CA 1
ATOM 839 C C . GLU A 1 109 ? 13.416 -0.283 -16.937 1.00 85.62 109 GLU A C 1
ATOM 841 O O . GLU A 1 109 ? 14.018 -0.793 -17.880 1.00 85.62 109 GLU A O 1
ATOM 846 N N . TRP A 1 110 ? 12.657 0.807 -17.101 1.00 83.94 110 TRP A N 1
ATOM 847 C CA . TRP A 1 110 ? 12.389 1.476 -18.384 1.00 83.94 110 TRP A CA 1
ATOM 848 C C . TRP A 1 110 ? 12.839 2.946 -18.433 1.00 83.94 110 TRP A C 1
ATOM 850 O O . TRP A 1 110 ? 12.504 3.668 -19.375 1.00 83.94 110 TRP A O 1
ATOM 860 N N . SER A 1 111 ? 13.617 3.397 -17.448 1.00 74.56 111 SER A N 1
ATOM 861 C CA . SER A 1 111 ? 13.960 4.813 -17.214 1.00 74.56 111 SER A CA 1
ATOM 862 C C . SER A 1 111 ? 14.613 5.556 -18.389 1.00 74.56 111 SER A C 1
ATOM 864 O O . SER A 1 111 ? 14.501 6.773 -18.458 1.00 74.56 111 SER A O 1
ATOM 866 N N . PHE A 1 112 ? 15.256 4.875 -19.341 1.00 71.62 112 PHE A N 1
ATOM 867 C CA . PHE A 1 112 ? 15.879 5.514 -20.516 1.00 71.62 112 PHE A CA 1
ATOM 868 C C . PHE A 1 112 ? 15.156 5.212 -21.835 1.00 71.62 112 PHE A C 1
ATOM 870 O O . PHE A 1 112 ? 15.728 5.364 -22.914 1.00 71.62 112 PHE A O 1
ATOM 877 N N . GLY A 1 113 ? 13.914 4.723 -21.770 1.00 75.62 113 GLY A N 1
ATOM 878 C CA . GLY A 1 113 ? 13.207 4.195 -22.943 1.00 75.62 113 GLY A CA 1
ATOM 879 C C . GLY A 1 113 ? 13.816 2.895 -23.489 1.00 75.62 113 GLY A C 1
ATOM 880 O O . GLY A 1 113 ? 13.368 2.389 -24.515 1.00 75.62 113 GLY A O 1
ATOM 881 N N . GLN A 1 114 ? 14.819 2.346 -22.801 1.00 75.88 114 GLN A N 1
ATOM 882 C CA . GLN A 1 114 ? 15.400 1.033 -23.036 1.00 75.88 114 GLN A CA 1
ATOM 883 C C . GLN A 1 114 ? 15.169 0.169 -21.804 1.00 75.88 114 GLN A C 1
ATOM 885 O O . GLN A 1 114 ? 15.335 0.635 -20.676 1.00 75.88 114 GLN A O 1
ATOM 890 N N . TYR A 1 115 ? 14.797 -1.088 -22.035 1.00 83.75 115 TYR A N 1
ATOM 891 C CA . TYR A 1 115 ? 14.641 -2.060 -20.966 1.00 83.75 115 TYR A CA 1
ATOM 892 C C . TYR A 1 115 ? 16.002 -2.422 -20.372 1.00 83.75 115 TYR A C 1
ATOM 894 O O . TYR A 1 115 ? 16.874 -2.926 -21.082 1.00 83.75 115 TYR A O 1
ATOM 902 N N . SER A 1 116 ? 16.154 -2.232 -19.066 1.00 83.56 116 SER A N 1
ATOM 903 C CA . SER A 1 116 ? 17.282 -2.744 -18.298 1.00 83.56 116 SER A CA 1
ATOM 904 C C . SER A 1 116 ? 16.770 -3.514 -17.081 1.00 83.56 116 SER A C 1
ATOM 906 O O . SER A 1 116 ? 15.993 -2.976 -16.290 1.00 83.56 116 SER A O 1
ATOM 908 N N . PRO A 1 117 ? 17.166 -4.783 -16.892 1.00 83.56 117 PRO A N 1
ATOM 909 C CA . PRO A 1 117 ? 16.714 -5.560 -15.751 1.00 83.56 117 PRO A CA 1
ATOM 910 C C . PRO A 1 117 ? 17.338 -5.022 -14.456 1.00 83.56 117 PRO A C 1
ATOM 912 O O . PRO A 1 117 ? 18.501 -5.279 -14.155 1.00 83.56 117 PRO A O 1
ATOM 915 N N . VAL A 1 118 ? 16.540 -4.337 -13.638 1.00 84.69 118 VAL A N 1
ATOM 916 C CA . VAL A 1 118 ? 16.951 -3.870 -12.306 1.00 84.69 118 VAL A CA 1
ATOM 917 C C . VAL A 1 118 ? 16.560 -4.902 -11.256 1.00 84.69 118 VAL A C 1
ATOM 919 O O . VAL A 1 118 ? 15.439 -5.404 -11.240 1.00 84.69 118 VAL A O 1
ATOM 922 N N . ALA A 1 119 ? 17.474 -5.289 -10.371 1.00 86.38 119 ALA A N 1
ATOM 923 C CA . ALA A 1 119 ? 17.154 -6.262 -9.335 1.00 86.38 119 ALA A CA 1
ATOM 924 C C . ALA A 1 119 ? 16.328 -5.609 -8.213 1.00 86.38 119 ALA A C 1
ATOM 926 O O . ALA A 1 119 ? 16.830 -4.759 -7.484 1.00 86.38 119 ALA A O 1
ATOM 927 N N . PHE A 1 120 ? 15.082 -6.057 -8.026 1.00 89.94 120 PHE A N 1
ATOM 928 C CA . PHE A 1 120 ? 14.288 -5.698 -6.849 1.00 89.94 120 PHE A CA 1
ATOM 929 C C . PHE A 1 120 ? 14.865 -6.397 -5.613 1.00 89.94 120 PHE A C 1
ATOM 931 O O . PHE A 1 120 ? 14.544 -7.550 -5.322 1.00 89.94 120 PHE A O 1
ATOM 938 N N . THR A 1 121 ? 15.798 -5.731 -4.939 1.00 90.75 121 THR A N 1
ATOM 939 C CA . THR A 1 121 ? 16.437 -6.228 -3.718 1.00 90.75 121 THR A CA 1
ATOM 940 C C . THR A 1 121 ? 16.278 -5.221 -2.596 1.00 90.75 121 THR A C 1
ATOM 942 O O . THR A 1 121 ? 16.216 -4.015 -2.842 1.00 90.75 121 THR A O 1
ATOM 945 N N . GLU A 1 122 ? 16.255 -5.718 -1.359 1.00 88.88 122 GLU A N 1
ATOM 946 C CA . GLU A 1 122 ? 16.189 -4.862 -0.175 1.00 88.88 122 GLU A CA 1
ATOM 947 C C . GLU A 1 122 ? 17.331 -3.840 -0.173 1.00 88.88 122 GLU A C 1
ATOM 949 O O . GLU A 1 122 ? 17.086 -2.656 0.003 1.00 88.88 122 GLU A O 1
ATOM 954 N N . GLN A 1 123 ? 18.568 -4.261 -0.447 1.00 89.44 123 GLN A N 1
ATOM 955 C CA . GLN A 1 123 ? 19.731 -3.371 -0.409 1.00 89.44 123 GLN A CA 1
ATOM 956 C C . GLN A 1 123 ? 19.594 -2.168 -1.356 1.00 89.44 123 GLN A C 1
ATOM 958 O O . GLN A 1 123 ? 20.001 -1.066 -0.999 1.00 89.44 123 GLN A O 1
ATOM 963 N N . THR A 1 124 ? 19.001 -2.371 -2.535 1.00 90.81 124 THR A N 1
ATOM 964 C CA . THR A 1 124 ? 18.788 -1.312 -3.532 1.00 90.81 124 THR A CA 1
ATOM 965 C C . THR A 1 124 ? 17.603 -0.417 -3.177 1.00 90.81 124 THR A C 1
ATOM 967 O O . THR A 1 124 ? 17.710 0.801 -3.272 1.00 90.81 124 THR A O 1
ATOM 970 N N . TYR A 1 125 ? 16.480 -1.003 -2.753 1.00 93.62 125 TYR A N 1
ATOM 971 C CA . TYR A 1 125 ? 15.209 -0.283 -2.606 1.00 93.62 125 TYR A CA 1
ATOM 972 C C . TYR A 1 125 ? 14.826 0.056 -1.164 1.00 93.62 125 TYR A C 1
ATOM 974 O O . TYR A 1 125 ? 13.761 0.622 -0.936 1.00 93.62 125 TYR A O 1
ATOM 982 N N . LYS A 1 126 ? 15.678 -0.232 -0.174 1.00 93.75 126 LYS A N 1
ATOM 983 C CA . LYS A 1 126 ? 15.417 0.089 1.239 1.00 93.75 126 LYS A CA 1
ATOM 984 C C . LYS A 1 126 ? 15.153 1.574 1.470 1.00 93.75 126 LYS A C 1
ATOM 986 O O . LYS A 1 126 ? 14.255 1.915 2.236 1.00 93.75 126 LYS A O 1
ATOM 991 N N . SER A 1 127 ? 15.920 2.450 0.821 1.00 93.38 127 SER A N 1
ATOM 992 C CA . SER A 1 127 ? 15.728 3.901 0.919 1.00 93.38 127 SER A CA 1
ATOM 993 C C . SER A 1 127 ? 14.391 4.332 0.315 1.00 93.38 127 SER A C 1
ATOM 995 O O . SER A 1 127 ? 13.644 5.053 0.968 1.00 93.38 127 SER A O 1
ATOM 997 N N . ALA A 1 128 ? 14.061 3.837 -0.880 1.00 92.25 128 ALA A N 1
ATOM 998 C CA . ALA A 1 128 ? 12.794 4.109 -1.555 1.00 92.25 128 ALA A CA 1
ATOM 999 C C . ALA A 1 128 ? 11.594 3.604 -0.740 1.00 92.25 128 ALA A C 1
ATOM 1001 O O . ALA A 1 128 ? 10.658 4.353 -0.492 1.00 92.25 128 ALA A O 1
ATOM 1002 N N . TYR A 1 129 ? 11.653 2.368 -0.240 1.00 94.75 129 TYR A N 1
ATOM 1003 C CA . TYR A 1 129 ? 10.616 1.799 0.620 1.00 94.75 129 TYR A CA 1
ATOM 1004 C C . TYR A 1 129 ? 10.387 2.627 1.884 1.00 94.75 129 TYR A C 1
ATOM 1006 O O . TYR A 1 129 ? 9.242 2.880 2.259 1.00 94.75 129 TYR A O 1
ATOM 1014 N N . LYS A 1 130 ? 11.467 3.081 2.532 1.00 95.81 130 LYS A N 1
ATOM 1015 C CA . LYS A 1 130 ? 11.356 3.954 3.700 1.00 95.81 130 LYS A CA 1
ATOM 1016 C C . LYS A 1 130 ? 10.719 5.295 3.333 1.00 95.81 130 LYS A C 1
ATOM 1018 O O . LYS A 1 130 ? 9.808 5.717 4.031 1.00 95.81 130 LYS A O 1
ATOM 1023 N N . ALA A 1 131 ? 11.135 5.909 2.227 1.00 93.56 131 ALA A N 1
ATOM 1024 C CA . ALA A 1 131 ? 10.544 7.157 1.752 1.00 93.56 131 ALA A CA 1
ATOM 1025 C C . ALA A 1 131 ? 9.036 7.014 1.472 1.00 93.56 131 ALA A C 1
ATOM 1027 O O . ALA A 1 131 ? 8.266 7.887 1.857 1.00 93.56 131 ALA A O 1
ATOM 1028 N N . HIS A 1 132 ? 8.598 5.893 0.885 1.00 95.06 132 HIS A N 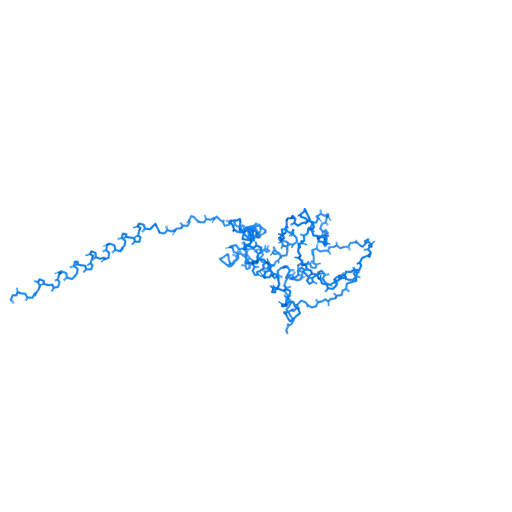1
ATOM 1029 C CA . HIS A 1 132 ? 7.171 5.589 0.702 1.00 95.06 132 HIS A CA 1
ATOM 1030 C C . HIS A 1 132 ? 6.432 5.412 2.029 1.00 95.06 132 HIS A C 1
ATOM 1032 O O . HIS A 1 132 ? 5.320 5.907 2.175 1.00 95.06 132 HIS A O 1
ATOM 1038 N N . CYS A 1 133 ? 7.035 4.732 3.010 1.00 95.56 133 CYS A N 1
ATOM 1039 C CA . CYS A 1 133 ? 6.444 4.611 4.344 1.00 95.56 133 CYS A CA 1
ATOM 1040 C C . CYS A 1 133 ? 6.271 5.979 5.011 1.00 95.56 133 CYS A C 1
ATOM 1042 O O . CYS A 1 133 ? 5.190 6.269 5.518 1.00 95.56 133 CYS A O 1
ATOM 1044 N N . ASP A 1 134 ? 7.324 6.799 4.990 1.00 95.19 134 ASP A N 1
ATOM 1045 C CA . ASP A 1 134 ? 7.327 8.130 5.594 1.00 95.19 134 ASP A CA 1
ATOM 1046 C C . ASP A 1 134 ? 6.288 9.025 4.890 1.00 95.19 134 ASP A C 1
ATOM 1048 O O . ASP A 1 134 ? 5.473 9.658 5.554 1.00 95.19 134 ASP A O 1
ATOM 1052 N N . GLY A 1 135 ? 6.226 8.995 3.553 1.00 93.06 135 GLY A N 1
ATOM 1053 C CA . GLY A 1 135 ? 5.250 9.754 2.767 1.00 93.06 135 GLY A CA 1
ATOM 1054 C C . GLY A 1 135 ? 3.795 9.344 3.016 1.00 93.06 135 GLY A C 1
ATOM 1055 O O . GLY A 1 135 ? 2.941 10.212 3.180 1.00 93.06 135 GLY A O 1
ATOM 1056 N N . LEU A 1 136 ? 3.500 8.041 3.097 1.00 94.94 136 LEU A N 1
ATOM 1057 C CA . LEU A 1 136 ? 2.159 7.555 3.454 1.00 94.94 136 LEU A CA 1
ATOM 1058 C C . LEU A 1 136 ? 1.776 7.959 4.881 1.00 94.94 136 LEU A C 1
ATOM 1060 O O . LEU A 1 136 ? 0.636 8.347 5.125 1.00 94.94 136 LEU A O 1
ATOM 1064 N N . GLN A 1 137 ? 2.724 7.904 5.817 1.00 95.19 137 GLN A N 1
ATOM 1065 C CA . GLN A 1 137 ? 2.484 8.320 7.193 1.00 95.19 137 GLN A CA 1
ATOM 1066 C C . GLN A 1 137 ? 2.216 9.827 7.292 1.00 95.19 137 GLN A C 1
ATOM 1068 O O . GLN A 1 137 ? 1.286 10.226 7.991 1.00 95.19 137 GLN A O 1
ATOM 1073 N N . THR A 1 138 ? 2.992 10.654 6.589 1.00 94.38 138 THR A N 1
ATOM 1074 C CA . THR A 1 138 ? 2.749 12.099 6.503 1.00 94.38 138 THR A CA 1
ATOM 1075 C C . THR A 1 138 ? 1.390 12.384 5.876 1.00 94.38 138 THR A C 1
ATOM 1077 O O . THR A 1 138 ? 0.629 13.164 6.434 1.00 94.38 138 THR A O 1
ATOM 1080 N N . TYR A 1 139 ? 1.028 11.697 4.787 1.00 93.06 139 TYR A N 1
ATOM 1081 C CA . TYR A 1 139 ? -0.272 11.899 4.148 1.00 93.06 139 TYR A CA 1
ATOM 1082 C C . TYR A 1 139 ? -1.438 11.563 5.086 1.00 93.06 139 TYR A C 1
ATOM 1084 O O . TYR A 1 139 ? -2.387 12.337 5.207 1.00 93.06 139 TYR A O 1
ATOM 1092 N N . GLU A 1 140 ? -1.341 10.452 5.815 1.00 94.62 140 GLU A N 1
ATOM 1093 C CA . GLU A 1 140 ? -2.347 10.088 6.810 1.00 94.62 140 GLU A CA 1
ATOM 1094 C C . GLU A 1 140 ? -2.454 11.151 7.918 1.00 94.62 140 GLU A C 1
ATOM 1096 O O . GLU A 1 140 ? -3.560 11.573 8.259 1.00 94.62 140 GLU A O 1
ATOM 1101 N N . GLN A 1 141 ? -1.322 11.639 8.436 1.00 93.94 141 GLN A N 1
ATOM 1102 C CA . GLN A 1 141 ? -1.284 12.688 9.463 1.00 93.94 141 GLN A CA 1
ATOM 1103 C C . GLN A 1 141 ? -1.889 14.011 8.971 1.00 93.94 141 GLN A C 1
ATOM 1105 O O . GLN A 1 141 ? -2.696 14.620 9.678 1.00 93.94 141 GLN A O 1
ATOM 1110 N N . ASP A 1 142 ? -1.548 14.425 7.753 1.00 93.50 142 ASP A N 1
ATOM 1111 C CA . ASP A 1 142 ? -2.017 15.674 7.149 1.00 93.50 142 ASP A CA 1
ATOM 1112 C C . ASP A 1 142 ? -3.501 15.611 6.769 1.00 93.50 142 ASP A C 1
ATOM 1114 O O . ASP A 1 142 ? -4.200 16.626 6.822 1.00 93.50 142 ASP A O 1
ATOM 1118 N N . SER A 1 143 ? -4.012 14.412 6.465 1.00 91.00 143 SER A N 1
ATOM 1119 C CA . SER A 1 143 ? -5.438 14.176 6.211 1.00 91.00 143 SER A CA 1
ATOM 1120 C C . SER A 1 143 ? -6.314 14.281 7.470 1.00 91.00 143 SER A C 1
ATOM 1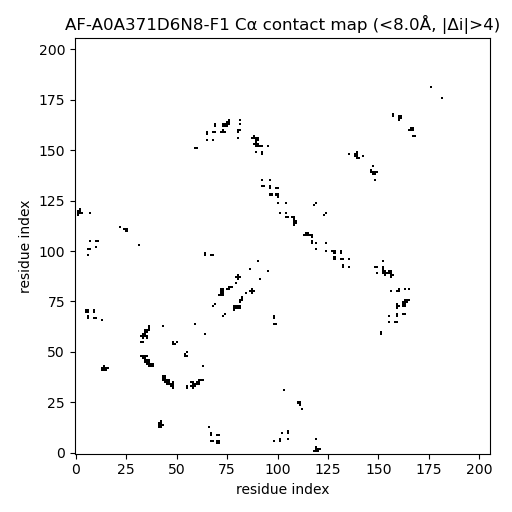122 O O . SER A 1 143 ? -7.535 14.422 7.366 1.00 91.00 143 SER A O 1
ATOM 1124 N N . LYS A 1 144 ? -5.703 14.283 8.665 1.00 91.50 144 LYS A N 1
ATOM 1125 C CA . LYS A 1 144 ? -6.358 14.474 9.971 1.00 91.50 144 LYS A CA 1
ATOM 1126 C C . LYS A 1 144 ? -7.551 13.532 10.175 1.00 91.50 144 LYS A C 1
ATOM 1128 O O . LYS A 1 144 ? -7.377 12.326 10.313 1.00 91.50 144 LYS A O 1
ATOM 1133 N N . GLU A 1 145 ? -8.760 14.085 10.248 1.00 89.06 145 GLU A N 1
ATOM 1134 C CA . GLU A 1 145 ? -9.990 13.340 10.519 1.00 89.06 145 GLU A CA 1
ATOM 1135 C C . GLU A 1 145 ? -10.447 12.503 9.324 1.00 89.06 145 GLU A C 1
ATOM 1137 O O . GLU A 1 145 ? -11.145 11.513 9.523 1.00 89.06 145 GLU A O 1
ATOM 1142 N N . LEU A 1 146 ? -10.019 12.864 8.109 1.00 86.69 146 LEU A N 1
ATOM 1143 C CA . LEU A 1 146 ? -10.389 12.148 6.889 1.00 86.69 146 LEU A CA 1
ATOM 1144 C C . LEU A 1 146 ? -9.698 10.784 6.788 1.00 86.69 146 LEU A C 1
ATOM 1146 O O . LEU A 1 146 ? -10.255 9.883 6.180 1.00 86.69 146 LEU A O 1
ATOM 1150 N N . LYS A 1 147 ? -8.505 10.621 7.387 1.00 90.44 147 LYS A N 1
ATOM 1151 C CA . LYS A 1 147 ? -7.754 9.349 7.423 1.00 90.44 147 LYS A CA 1
ATOM 1152 C C . LYS A 1 147 ? -7.690 8.648 6.060 1.00 90.44 147 LYS A C 1
ATOM 1154 O O . LYS A 1 147 ? -8.011 7.466 5.920 1.00 90.44 147 LYS A O 1
ATOM 1159 N N . ILE A 1 148 ? -7.310 9.410 5.036 1.00 91.38 148 ILE A N 1
ATOM 1160 C CA . ILE A 1 148 ? -7.480 9.018 3.631 1.00 91.38 148 ILE A CA 1
ATOM 1161 C C . ILE A 1 148 ? -6.684 7.749 3.299 1.00 91.38 148 ILE A C 1
ATOM 1163 O O . ILE A 1 148 ? -7.180 6.873 2.594 1.00 91.38 148 ILE A O 1
ATOM 1167 N N . VAL A 1 149 ? -5.466 7.590 3.826 1.00 93.12 149 VAL A N 1
ATOM 1168 C CA . VAL A 1 149 ? -4.654 6.392 3.557 1.00 93.12 149 VAL A CA 1
ATOM 1169 C C . VAL A 1 149 ? -5.293 5.165 4.199 1.00 93.12 149 VAL A C 1
ATOM 1171 O O . VAL A 1 149 ? -5.284 4.087 3.596 1.00 93.12 149 VAL A O 1
ATOM 1174 N N . SER A 1 150 ? -5.889 5.319 5.384 1.00 94.25 150 SER A N 1
ATOM 1175 C CA . SER A 1 150 ? -6.678 4.255 6.010 1.00 94.25 150 SER A CA 1
ATOM 1176 C C . SER A 1 150 ? -7.889 3.860 5.158 1.00 94.25 150 SER A C 1
ATOM 1178 O O . SER A 1 150 ? -8.154 2.664 5.010 1.00 94.25 150 SER A O 1
ATOM 1180 N N . GLU A 1 151 ? -8.589 4.824 4.554 1.00 94.62 151 GLU A N 1
ATOM 1181 C CA . GLU A 1 151 ? -9.708 4.554 3.638 1.00 94.62 151 GLU A CA 1
ATOM 1182 C C . GLU A 1 151 ? -9.252 3.835 2.363 1.00 94.62 151 GLU A C 1
ATOM 1184 O O . GLU A 1 151 ? -9.834 2.811 1.997 1.00 94.62 151 GLU A O 1
ATOM 1189 N N . ILE A 1 152 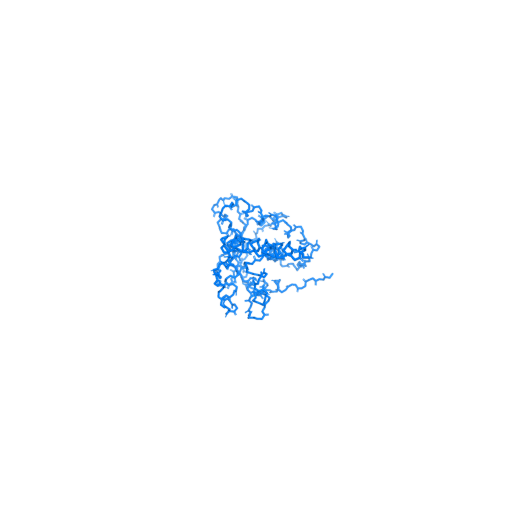? -8.160 4.291 1.740 1.00 93.62 152 ILE A N 1
ATOM 1190 C CA . ILE A 1 152 ? -7.552 3.633 0.572 1.00 93.62 152 ILE A CA 1
ATOM 1191 C C . ILE A 1 152 ? -7.196 2.182 0.914 1.00 93.62 152 ILE A C 1
ATOM 1193 O O . ILE A 1 152 ? -7.566 1.254 0.196 1.00 93.62 152 ILE A O 1
ATOM 1197 N N . CYS A 1 153 ? -6.528 1.953 2.045 1.00 96.00 153 CYS A N 1
ATOM 1198 C CA . CYS A 1 153 ? -6.157 0.617 2.508 1.00 96.00 153 CYS A CA 1
ATOM 1199 C C . CYS A 1 153 ? -7.374 -0.285 2.776 1.00 96.00 153 CYS A C 1
ATOM 1201 O O . CYS A 1 153 ? -7.337 -1.490 2.498 1.00 96.00 153 CYS A O 1
ATOM 1203 N N . ALA A 1 154 ? -8.458 0.276 3.314 1.00 95.12 154 ALA A N 1
ATOM 1204 C CA . ALA A 1 154 ? -9.709 -0.446 3.508 1.00 95.12 154 ALA A CA 1
ATOM 1205 C C . ALA A 1 154 ? -10.358 -0.814 2.165 1.00 95.12 154 ALA A C 1
ATOM 1207 O O . ALA A 1 154 ? -10.776 -1.964 1.995 1.00 95.12 154 ALA A O 1
ATOM 1208 N N . SER A 1 155 ? -10.385 0.118 1.208 1.00 94.88 155 SER A N 1
ATOM 1209 C CA . SER A 1 155 ? -10.894 -0.122 -0.146 1.00 94.88 155 SER A CA 1
ATOM 1210 C C . SER A 1 155 ? -10.109 -1.233 -0.844 1.00 94.88 155 SER A C 1
ATOM 1212 O O . SER A 1 155 ? -10.698 -2.215 -1.297 1.00 94.88 155 SER A O 1
ATOM 1214 N N . ILE A 1 156 ? -8.772 -1.166 -0.796 1.00 95.50 156 ILE A N 1
ATOM 1215 C CA . ILE A 1 156 ? -7.881 -2.172 -1.389 1.00 95.50 156 ILE A CA 1
ATOM 1216 C C . ILE A 1 156 ? -8.192 -3.581 -0.871 1.00 95.50 156 ILE A C 1
ATOM 1218 O O . ILE A 1 156 ? -8.273 -4.535 -1.651 1.00 95.50 156 ILE A O 1
ATOM 1222 N N . ALA A 1 157 ? -8.381 -3.728 0.445 1.00 95.44 157 ALA A N 1
ATOM 1223 C CA . ALA A 1 157 ? -8.721 -5.014 1.051 1.00 95.44 157 ALA A CA 1
ATOM 1224 C C . ALA A 1 157 ? -10.117 -5.500 0.635 1.00 95.44 157 ALA A C 1
ATOM 1226 O O . ALA A 1 157 ? -10.300 -6.683 0.343 1.00 95.44 157 ALA A O 1
ATOM 1227 N N . GLN A 1 158 ? -11.113 -4.610 0.583 1.00 94.56 158 GLN A N 1
ATOM 1228 C CA . GLN A 1 158 ? -12.465 -4.974 0.153 1.00 94.56 158 GLN A CA 1
ATOM 1229 C C . GLN A 1 158 ? -12.495 -5.431 -1.307 1.00 94.56 158 GLN A C 1
ATOM 1231 O O . GLN A 1 158 ? -13.061 -6.486 -1.604 1.00 94.56 158 GLN A O 1
ATOM 1236 N N . GLU A 1 159 ? -11.870 -4.675 -2.206 1.00 94.50 159 GLU A N 1
ATOM 1237 C CA . GLU A 1 159 ? -11.761 -5.018 -3.625 1.00 94.50 159 GLU A CA 1
ATOM 1238 C C . GLU A 1 159 ? -10.954 -6.301 -3.840 1.00 94.50 159 GLU A C 1
ATOM 1240 O O . GLU A 1 159 ? -11.356 -7.157 -4.631 1.00 94.50 159 GLU A O 1
ATOM 1245 N N . GLY A 1 160 ? -9.877 -6.491 -3.074 1.00 95.31 160 GLY A N 1
ATOM 1246 C CA . GLY A 1 160 ? -9.098 -7.726 -3.073 1.00 95.31 160 GLY A CA 1
ATOM 1247 C C . GLY A 1 160 ? -9.949 -8.941 -2.722 1.00 95.31 160 GLY A C 1
ATOM 1248 O O . GLY A 1 160 ? -9.980 -9.928 -3.459 1.00 95.31 160 GLY A O 1
ATOM 1249 N N . ARG A 1 161 ? -10.742 -8.861 -1.651 1.00 93.94 161 ARG A N 1
ATOM 1250 C CA . ARG A 1 161 ? -11.651 -9.953 -1.270 1.00 93.94 161 ARG A CA 1
ATOM 1251 C C . ARG A 1 161 ? -12.674 -10.266 -2.356 1.00 93.94 161 ARG A C 1
ATOM 1253 O O . ARG A 1 161 ? -12.910 -11.442 -2.631 1.00 93.94 161 ARG A O 1
ATOM 1260 N N . LEU A 1 162 ? -13.232 -9.245 -3.011 1.00 94.06 162 LEU A N 1
ATOM 1261 C CA . LEU A 1 162 ? -14.136 -9.443 -4.149 1.00 94.06 162 LEU A CA 1
ATOM 1262 C C . LEU A 1 162 ? -13.434 -10.156 -5.310 1.00 94.06 162 LEU A C 1
ATOM 1264 O O . LEU A 1 162 ? -14.005 -11.089 -5.877 1.00 94.06 162 LEU A O 1
ATOM 1268 N N . ASN A 1 163 ? -12.192 -9.775 -5.623 1.00 94.38 163 ASN A N 1
ATOM 1269 C CA . ASN A 1 163 ? -11.385 -10.435 -6.651 1.00 94.38 163 ASN A CA 1
ATOM 1270 C C . ASN A 1 163 ? -11.155 -11.924 -6.333 1.00 94.38 163 ASN A C 1
ATOM 1272 O O . ASN A 1 163 ? -11.308 -12.776 -7.207 1.00 94.38 163 ASN A O 1
ATOM 1276 N N . ALA A 1 164 ? -10.892 -12.249 -5.066 1.00 93.94 164 ALA A N 1
ATOM 1277 C CA . ALA A 1 164 ? -10.743 -13.621 -4.582 1.00 93.94 164 ALA A CA 1
ATOM 1278 C C . ALA A 1 164 ? -12.075 -14.392 -4.437 1.00 93.94 164 ALA A C 1
ATOM 1280 O O . ALA A 1 164 ? -12.071 -15.544 -3.999 1.00 93.94 164 ALA A O 1
ATOM 1281 N N . LYS A 1 165 ? -13.217 -13.777 -4.787 1.00 93.38 165 LYS A N 1
ATOM 1282 C CA . LYS A 1 165 ? -14.581 -14.308 -4.582 1.00 93.38 165 LYS A CA 1
ATOM 1283 C C . LYS A 1 165 ? -14.906 -14.606 -3.111 1.00 93.38 165 LYS A C 1
ATOM 1285 O O . LYS A 1 165 ? -15.744 -15.457 -2.816 1.00 93.38 165 LYS A O 1
ATOM 1290 N N . ALA A 1 166 ? -14.249 -13.909 -2.189 1.00 88.50 166 ALA A N 1
ATOM 1291 C CA . ALA A 1 166 ? -14.508 -13.992 -0.762 1.00 88.50 166 ALA A CA 1
ATOM 1292 C C . ALA A 1 166 ? -15.584 -12.969 -0.340 1.00 88.50 166 ALA A C 1
ATOM 1294 O O . ALA A 1 166 ? -15.688 -11.893 -0.939 1.00 88.50 166 ALA A O 1
ATOM 1295 N N . PRO A 1 167 ? -16.376 -13.251 0.712 1.00 82.25 167 PRO A N 1
ATOM 1296 C CA . PRO A 1 167 ? -17.329 -12.285 1.246 1.00 82.25 167 PRO A CA 1
ATOM 1297 C C . PRO A 1 167 ? -16.637 -10.994 1.700 1.00 82.25 167 PRO A C 1
ATOM 1299 O O . PRO A 1 167 ? -15.524 -11.026 2.248 1.00 82.25 167 PRO A O 1
ATOM 1302 N N . ARG A 1 168 ? -17.328 -9.859 1.527 1.00 76.38 168 ARG A N 1
ATOM 1303 C CA . ARG A 1 168 ? -16.923 -8.592 2.148 1.00 76.38 168 ARG A CA 1
ATOM 1304 C C . ARG A 1 168 ? -16.915 -8.762 3.664 1.00 76.38 168 ARG A C 1
ATOM 1306 O O . ARG A 1 168 ? -17.812 -9.398 4.218 1.00 76.38 168 ARG A O 1
ATOM 1313 N N . VAL A 1 169 ? -15.926 -8.168 4.327 1.00 70.00 169 VAL A N 1
ATOM 1314 C CA . VAL A 1 169 ? -15.955 -8.049 5.786 1.00 70.00 169 VAL A CA 1
ATOM 1315 C C . VAL A 1 169 ? -17.098 -7.107 6.130 1.00 70.00 169 VAL A C 1
ATOM 1317 O O . VAL A 1 169 ? -17.021 -5.906 5.889 1.00 70.00 169 VAL A O 1
ATOM 1320 N N . GLN A 1 170 ? -18.190 -7.667 6.640 1.00 57.44 170 GLN A N 1
ATOM 1321 C CA . GLN A 1 170 ? -19.176 -6.883 7.367 1.00 57.44 170 GLN A CA 1
ATOM 1322 C C . GLN A 1 170 ? -18.454 -6.395 8.619 1.00 57.44 170 GLN A C 1
ATOM 1324 O O . GLN A 1 170 ? -17.843 -7.210 9.312 1.00 57.44 170 GLN A O 1
ATOM 1329 N N . GLN A 1 171 ? -18.463 -5.086 8.884 1.00 50.66 171 GLN A N 1
ATOM 1330 C CA . GLN A 1 171 ? -18.044 -4.590 10.190 1.00 50.66 171 GLN A CA 1
ATOM 1331 C C . GLN A 1 171 ? -18.933 -5.304 11.206 1.00 50.66 171 GLN A C 1
ATOM 1333 O O . GLN A 1 171 ? -20.122 -5.002 11.306 1.00 50.66 171 GLN A O 1
ATOM 1338 N N . ALA A 1 172 ? -18.393 -6.317 11.888 1.00 45.91 172 ALA A N 1
ATOM 1339 C CA . ALA A 1 172 ? -19.095 -6.906 13.007 1.00 45.91 172 ALA A CA 1
ATOM 1340 C C . ALA A 1 172 ? -19.413 -5.734 13.942 1.00 45.91 172 ALA A C 1
ATOM 1342 O O . ALA A 1 172 ? -18.507 -4.922 14.183 1.00 45.91 172 ALA A O 1
ATOM 1343 N N . PRO A 1 173 ? -20.666 -5.582 14.413 1.00 44.41 173 PRO A N 1
ATOM 1344 C CA . PRO A 1 173 ? -20.955 -4.581 15.423 1.00 44.41 173 PRO A CA 1
ATOM 1345 C C . PRO A 1 173 ? -19.928 -4.810 16.517 1.00 44.41 173 PRO A C 1
ATOM 1347 O O . PRO A 1 173 ? -19.810 -5.934 17.011 1.00 44.41 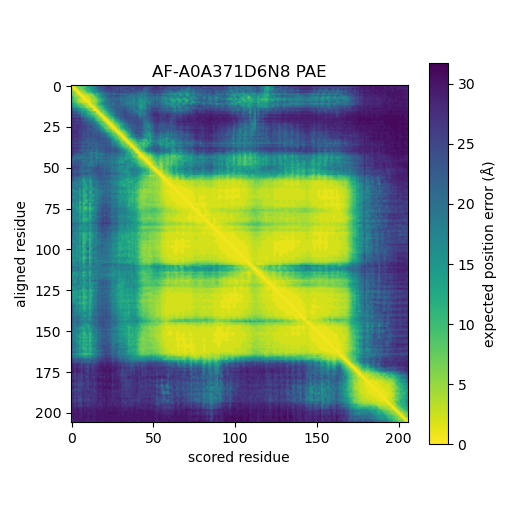173 PRO A O 1
ATOM 1350 N N . GLN A 1 174 ? -19.102 -3.795 16.779 1.00 49.78 174 GLN A N 1
ATOM 1351 C CA . GLN A 1 174 ? -18.090 -3.871 17.815 1.00 49.78 174 GLN A CA 1
ATOM 1352 C C . GLN A 1 174 ? -18.818 -4.367 19.059 1.00 49.78 174 GLN A C 1
ATOM 1354 O O . GLN A 1 174 ? -19.634 -3.642 19.625 1.00 49.78 174 GLN A O 1
ATOM 1359 N N . MET A 1 175 ? -18.571 -5.619 19.452 1.00 43.41 175 MET A N 1
ATOM 1360 C CA . MET A 1 175 ? -19.026 -6.152 20.728 1.00 43.41 175 MET A CA 1
ATOM 1361 C C . MET A 1 175 ? -18.164 -5.504 21.811 1.00 43.41 175 MET A C 1
ATOM 1363 O O . MET A 1 175 ? -17.444 -6.174 22.546 1.00 43.41 175 MET A O 1
ATOM 1367 N N . MET A 1 176 ? -18.173 -4.172 21.873 1.00 54.09 176 MET A N 1
ATOM 1368 C CA . MET A 1 176 ? -17.741 -3.468 23.055 1.00 54.09 176 MET A CA 1
ATOM 1369 C C . MET A 1 176 ? -18.728 -3.878 24.132 1.00 54.09 176 MET A C 1
ATOM 1371 O O . MET A 1 176 ? -19.926 -3.605 24.043 1.00 54.09 176 MET A O 1
ATOM 1375 N N . LEU A 1 177 ? -18.215 -4.589 25.134 1.00 67.19 177 LEU A N 1
ATOM 1376 C CA . LEU A 1 177 ? -18.915 -4.718 26.398 1.00 67.19 177 LEU A CA 1
ATOM 1377 C C . LEU A 1 177 ? -19.301 -3.296 26.817 1.00 67.19 177 LEU A C 1
ATOM 1379 O O . LEU A 1 177 ? -18.410 -2.446 26.904 1.00 67.19 177 LEU A O 1
ATOM 1383 N N . PRO A 1 178 ? -20.597 -3.003 27.013 1.00 77.25 178 PRO A N 1
ATOM 1384 C CA . PRO A 1 178 ? -21.002 -1.661 27.383 1.00 77.25 178 PRO A CA 1
ATOM 1385 C C . PRO A 1 178 ? -20.289 -1.293 28.686 1.00 77.25 178 PRO A C 1
ATOM 1387 O O . PRO A 1 178 ? -20.099 -2.142 29.557 1.00 77.25 178 PRO A O 1
ATOM 1390 N N . GLU A 1 179 ? -19.884 -0.036 28.835 1.00 72.56 179 GLU A N 1
ATOM 1391 C CA . GLU A 1 179 ? -19.159 0.458 30.019 1.00 72.56 179 GLU A CA 1
ATOM 1392 C C . GLU A 1 179 ? -19.901 0.132 31.337 1.00 72.56 179 GLU A C 1
ATOM 1394 O O . GLU A 1 179 ? -19.307 -0.124 32.391 1.00 72.56 179 GLU A O 1
ATOM 1399 N N . THR A 1 180 ? -21.228 0.013 31.242 1.00 84.12 180 THR A N 1
ATOM 1400 C CA . THR A 1 180 ? -22.123 -0.436 32.311 1.00 84.12 180 THR A CA 1
ATOM 1401 C C . THR A 1 180 ? -21.900 -1.894 32.724 1.00 84.12 180 THR A C 1
ATOM 1403 O O . THR A 1 180 ? -22.013 -2.210 33.905 1.00 84.12 180 THR A O 1
ATOM 1406 N N . ALA A 1 181 ? -21.530 -2.793 31.807 1.00 86.19 181 ALA A N 1
ATOM 1407 C CA . ALA A 1 181 ? -21.233 -4.194 32.112 1.00 86.19 181 ALA A CA 1
ATOM 1408 C C . ALA A 1 181 ? -19.966 -4.334 32.965 1.00 86.19 181 ALA A C 1
ATOM 1410 O O . ALA A 1 181 ? -19.954 -5.117 33.917 1.00 86.19 181 ALA A O 1
ATOM 1411 N N . ILE A 1 182 ? -18.930 -3.541 32.676 1.00 85.19 182 ILE A N 1
ATOM 1412 C CA . ILE A 1 182 ? -17.688 -3.522 33.463 1.00 85.19 182 ILE A CA 1
ATOM 1413 C C . ILE A 1 182 ? -17.970 -2.960 34.862 1.00 85.19 182 ILE A C 1
ATOM 1415 O O . ILE A 1 182 ? -17.609 -3.580 35.865 1.00 85.19 182 ILE A O 1
ATOM 1419 N N . SER A 1 183 ? -18.699 -1.844 34.940 1.00 86.56 183 SER A N 1
ATOM 1420 C CA . SER A 1 183 ? -19.096 -1.223 36.212 1.00 86.56 183 SER A CA 1
ATOM 1421 C C . SER A 1 183 ? -19.931 -2.169 37.090 1.00 86.56 183 SER A C 1
ATOM 1423 O O . SER A 1 183 ? -19.658 -2.332 38.283 1.00 86.56 183 SER A O 1
ATOM 1425 N N . ASN A 1 184 ? -20.894 -2.881 36.496 1.00 90.31 184 ASN A N 1
ATOM 1426 C CA . ASN A 1 184 ? -21.727 -3.864 37.195 1.00 90.31 184 ASN A CA 1
ATOM 1427 C C . ASN A 1 184 ? -20.920 -5.090 37.664 1.00 90.31 184 ASN A C 1
ATOM 1429 O O . ASN A 1 184 ? -21.153 -5.617 38.758 1.00 90.31 184 ASN A O 1
ATOM 1433 N N . ALA A 1 185 ? -19.943 -5.543 36.874 1.00 92.19 185 ALA A N 1
ATOM 1434 C CA . ALA A 1 185 ? -19.055 -6.641 37.256 1.00 92.19 185 ALA A CA 1
ATOM 1435 C C . ALA A 1 185 ? -18.179 -6.275 38.470 1.00 92.19 185 ALA A C 1
ATOM 1437 O O . ALA A 1 185 ? -18.011 -7.089 39.382 1.00 92.19 185 ALA A O 1
ATOM 1438 N N . ILE A 1 186 ? -17.680 -5.035 38.527 1.00 92.00 186 ILE A N 1
ATOM 1439 C CA . ILE A 1 186 ? -16.915 -4.524 39.674 1.00 92.00 186 ILE A CA 1
ATOM 1440 C C . ILE A 1 186 ? -17.803 -4.474 40.924 1.00 92.00 186 ILE A C 1
ATOM 1442 O O . ILE A 1 186 ? -17.428 -5.017 41.966 1.00 92.00 186 ILE A O 1
ATOM 1446 N N . ALA A 1 187 ? -19.007 -3.902 40.818 1.00 90.62 187 ALA A N 1
ATOM 1447 C CA . ALA A 1 187 ? -19.939 -3.793 41.942 1.00 90.62 187 ALA A CA 1
ATOM 1448 C C . ALA A 1 187 ? -20.314 -5.169 42.528 1.00 90.62 187 ALA A C 1
ATOM 1450 O O . ALA A 1 187 ? -20.250 -5.387 43.741 1.00 90.62 187 ALA A O 1
ATOM 1451 N N . THR A 1 188 ? -20.633 -6.137 41.665 1.00 91.94 188 THR A N 1
ATOM 1452 C CA . THR A 1 188 ? -20.969 -7.508 42.089 1.00 91.94 188 THR A CA 1
ATOM 1453 C C . THR A 1 188 ? -19.775 -8.266 42.674 1.00 91.94 188 THR A C 1
ATOM 1455 O O . THR A 1 188 ? -19.948 -9.114 43.553 1.00 91.94 188 THR A O 1
ATOM 1458 N N . TYR A 1 189 ? -18.548 -7.994 42.227 1.00 91.69 189 TYR A N 1
ATOM 1459 C CA . TYR A 1 189 ? -17.342 -8.565 42.831 1.00 91.69 189 TYR A CA 1
ATOM 1460 C C . TYR A 1 189 ? -17.101 -8.028 44.249 1.00 91.69 189 TYR A C 1
ATOM 1462 O O . TYR A 1 189 ? -16.881 -8.818 45.171 1.00 91.69 189 TYR A O 1
ATOM 1470 N N . VAL A 1 190 ? -17.211 -6.710 44.445 1.00 91.75 190 VAL A N 1
ATOM 1471 C CA . VAL A 1 190 ? -17.047 -6.066 45.760 1.00 91.75 190 VAL A CA 1
ATOM 1472 C C . VAL A 1 190 ? -18.088 -6.581 46.757 1.00 91.75 190 VAL A C 1
ATOM 1474 O O . VAL A 1 190 ? -17.726 -6.972 47.866 1.00 91.75 190 VAL A O 1
ATOM 1477 N N . ALA A 1 191 ? -19.358 -6.685 46.352 1.00 88.19 191 ALA A N 1
ATOM 1478 C CA . ALA A 1 191 ? -20.422 -7.219 47.206 1.00 88.19 191 ALA A CA 1
ATOM 1479 C C . ALA A 1 191 ? -20.143 -8.664 47.663 1.00 88.19 191 ALA A C 1
ATOM 1481 O O . ALA A 1 191 ? -20.238 -8.973 48.853 1.00 88.19 191 ALA A O 1
ATOM 1482 N N . ARG A 1 192 ? -19.718 -9.541 46.741 1.00 86.88 192 ARG A N 1
ATOM 1483 C CA . ARG A 1 192 ? -19.355 -10.937 47.054 1.00 86.88 192 ARG A CA 1
ATOM 1484 C C . ARG A 1 192 ? -18.142 -11.036 47.978 1.00 86.88 192 ARG A C 1
ATOM 1486 O O . ARG A 1 192 ? -18.110 -11.893 48.862 1.00 86.88 192 ARG A O 1
ATOM 1493 N N . ARG A 1 193 ? -17.145 -10.167 47.788 1.00 86.19 193 ARG A N 1
ATOM 1494 C CA . ARG A 1 193 ? -15.958 -10.103 48.651 1.00 86.19 193 ARG A CA 1
ATOM 1495 C C . ARG A 1 193 ? -16.331 -9.686 50.073 1.00 86.19 193 ARG A C 1
ATOM 1497 O O . ARG A 1 193 ? -15.910 -10.354 51.012 1.00 86.19 193 ARG A O 1
ATOM 1504 N N . ASN A 1 194 ? -17.163 -8.656 50.212 1.00 83.88 194 ASN A N 1
ATOM 1505 C CA . ASN A 1 194 ? -17.593 -8.135 51.510 1.00 83.88 194 ASN A CA 1
ATOM 1506 C C . ASN A 1 194 ? -18.459 -9.142 52.289 1.00 83.88 194 ASN A C 1
ATOM 1508 O O . ASN A 1 194 ? -18.307 -9.279 53.503 1.00 83.88 194 ASN A O 1
ATOM 1512 N N . GLN A 1 195 ? -19.311 -9.907 51.597 1.00 76.19 195 GLN A N 1
ATOM 1513 C CA . GLN A 1 195 ? -20.069 -11.008 52.207 1.00 76.19 195 GLN A CA 1
ATOM 1514 C C . GLN A 1 195 ? -19.148 -12.128 52.714 1.00 76.19 195 GLN A C 1
ATOM 1516 O O . GLN A 1 195 ? -19.308 -12.590 53.842 1.00 76.19 195 GLN A O 1
ATOM 1521 N N . LYS A 1 196 ? -18.134 -12.524 51.931 1.00 70.75 196 LYS A N 1
ATOM 1522 C CA . LYS A 1 196 ? -17.142 -13.527 52.358 1.00 70.75 196 LYS A CA 1
ATOM 1523 C C . LYS A 1 196 ? -16.304 -13.076 53.556 1.00 70.75 196 LYS A C 1
ATOM 1525 O O . LYS A 1 196 ? -15.996 -13.905 54.404 1.00 70.75 196 LYS A O 1
ATOM 1530 N N . SER A 1 197 ? -15.949 -11.793 53.650 1.00 65.31 197 SER A N 1
ATOM 1531 C CA . SER A 1 197 ? -15.233 -11.260 54.819 1.00 65.31 197 SER A CA 1
ATOM 1532 C C . SER A 1 197 ? -16.118 -11.133 56.063 1.00 65.31 197 SER A C 1
ATOM 1534 O O . SER A 1 197 ? -15.616 -11.296 57.170 1.00 65.31 197 SER A O 1
ATOM 1536 N N . GLY A 1 198 ? -17.427 -10.900 55.906 1.00 58.03 198 GLY A N 1
ATOM 1537 C CA . GLY A 1 198 ? -18.380 -10.856 57.025 1.00 58.03 198 GLY A CA 1
ATOM 1538 C C . GLY A 1 198 ? -18.671 -12.229 57.644 1.00 58.03 198 GLY A C 1
ATOM 1539 O O . GLY A 1 198 ? -18.825 -12.338 58.857 1.00 58.03 198 GLY A O 1
ATOM 1540 N N . LEU A 1 199 ? -18.662 -13.295 56.837 1.00 53.34 199 LEU A N 1
ATOM 1541 C CA . LEU A 1 199 ? -18.844 -14.679 57.303 1.00 53.34 199 LEU A CA 1
ATOM 1542 C C . LEU A 1 199 ? -17.664 -15.219 58.135 1.00 53.34 199 LEU A C 1
ATOM 1544 O O . LEU A 1 199 ? -17.845 -16.173 58.885 1.00 53.34 199 LEU A O 1
ATOM 1548 N N . GLY A 1 200 ? -16.477 -14.607 58.052 1.00 49.66 200 GLY A N 1
ATOM 1549 C CA . GLY A 1 200 ? -15.310 -14.991 58.858 1.00 49.66 200 GLY A CA 1
ATOM 1550 C C . GLY A 1 200 ? -15.282 -14.403 60.275 1.00 49.66 200 GLY A C 1
ATOM 1551 O O . GLY A 1 200 ? -14.576 -14.928 61.130 1.00 49.66 200 GLY A O 1
ATOM 1552 N N . ALA A 1 201 ? -16.045 -13.340 60.550 1.00 53.59 201 ALA A N 1
ATOM 1553 C CA . ALA A 1 201 ? -16.013 -12.642 61.841 1.00 53.59 201 ALA A CA 1
ATOM 1554 C C . ALA A 1 201 ? -17.023 -13.186 62.873 1.00 53.59 201 ALA A C 1
ATOM 1556 O O . ALA A 1 201 ? -16.862 -12.952 64.066 1.00 53.59 201 ALA A O 1
ATOM 1557 N N . ALA A 1 202 ? -18.045 -13.936 62.442 1.00 51.84 202 ALA A N 1
ATOM 1558 C CA . ALA A 1 202 ? -19.110 -14.445 63.317 1.00 51.84 202 ALA A CA 1
ATOM 1559 C C . ALA A 1 202 ? -18.843 -15.847 63.913 1.00 51.84 202 ALA A C 1
ATOM 1561 O O . ALA A 1 202 ? -19.658 -16.349 64.676 1.00 51.84 202 ALA A O 1
ATOM 1562 N N . SER A 1 203 ? -17.712 -16.484 63.587 1.00 51.81 203 SER A N 1
ATOM 1563 C CA . SER A 1 203 ? -17.366 -17.854 64.016 1.00 51.81 203 SER A CA 1
ATOM 1564 C C . SER A 1 203 ? -16.385 -17.917 65.206 1.00 51.81 203 SER A C 1
ATOM 1566 O O . SER A 1 203 ? -15.920 -19.001 65.547 1.00 51.81 203 SER A O 1
ATOM 1568 N N . GLY A 1 204 ? -16.034 -16.784 65.825 1.00 49.59 204 GLY A N 1
ATOM 1569 C CA . GLY A 1 204 ? -14.986 -16.704 66.856 1.00 49.59 204 GLY A CA 1
ATOM 1570 C C . GLY A 1 204 ? -15.455 -16.403 68.284 1.00 49.59 204 GLY A C 1
ATOM 1571 O O . GLY A 1 204 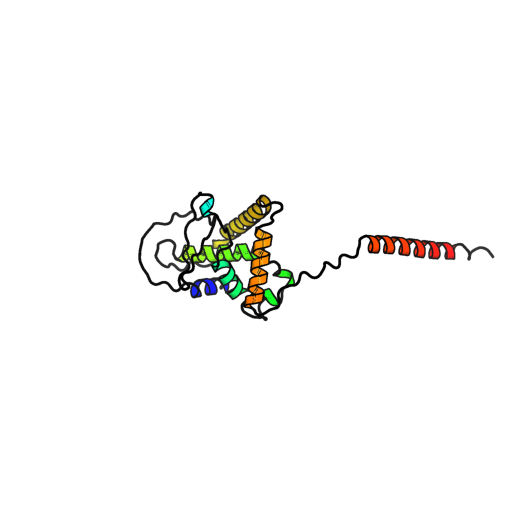? -14.614 -16.089 69.120 1.00 49.59 204 GLY A O 1
ATOM 1572 N N . ALA A 1 205 ? -16.758 -16.444 68.569 1.00 47.22 205 ALA A N 1
ATOM 1573 C CA . ALA A 1 205 ? -17.298 -16.157 69.900 1.00 47.22 205 ALA A CA 1
ATOM 1574 C C . ALA A 1 205 ? -18.254 -17.271 70.350 1.00 47.22 205 ALA A C 1
ATOM 1576 O O . ALA A 1 205 ? -19.468 -17.155 70.196 1.00 47.22 205 ALA A O 1
ATOM 1577 N N . ALA A 1 206 ? -17.685 -18.356 70.870 1.00 40.84 206 ALA A N 1
ATOM 1578 C CA . ALA A 1 206 ? -18.355 -19.332 71.726 1.00 40.84 206 ALA A CA 1
ATOM 1579 C C . ALA A 1 206 ? -17.321 -19.936 72.679 1.00 40.84 206 ALA A C 1
ATOM 1581 O O . ALA A 1 206 ? -16.225 -20.289 72.186 1.00 40.84 206 ALA A O 1
#

Secondary structure (DSSP, 8-state):
-----HHHHHHHTT----------PPPS----------EETTEEP-PPP-S-GGGGTTTT--HHHHHHHHHHH-SSTTSHHHHTHHHHSSPPHHHHHHHHHHHHHHHHTTTTSS-------HHHHHHHHHHHHHHHHHHHHHHGGG-HHHHHHHHHHHHHHHHTTPPP----------HHHHHHHHHHHHHHHHHHHHHTTTTS--

Foldseek 3Di:
DFDPAQLLVLLVVQADDDDDDDFDQFDPDDDCLAFAFDDDPSHTDGDRFDPDPVSSPCGLVHPSLLSSCLRHAQQACPGCLNVVVVQVQLHDLLVSLVSVLSVVQVCVCCNRVDGDDDGPDCVVRVVSSVVSSVVLVVVLVVCPPVSVSSVSSNVSSQVSCVNNVHDGPDPDPPPPPPPVNVVVVVVVVVVVVVVVVVVVPPPPDD

Mean predicted aligned error: 15.1 Å

Radius of gyration: 26.08 Å; Cα contacts (8 Å, |Δi|>4): 203; chains: 1; bounding box: 42×41×102 Å

Organism: NCBI:txid2498619

InterPro domains:
  IPR045341 Domain of unknown function DUF6532 [PF20149] (50-138)

Sequence (206 aa):
MSMKTPARAAVKSATPHKSTCRSRAYPSKFSLSGVRSSNIRGTYFLQVIGDNHDEHAGLYEAEIIQVVVNRVWYKDAKDDGILLGDTYTPFPMRGLALVLTAIQCAIEEWSFGQYSPVAFTEQTYKSAYKAHCDGLQTYEQDSKELKIVSEICASIAQEGRLNAKAPRVQQAPQMMLPETAISNAIATYVARRNQKSGLGAASGAA

Solvent-accessible surface area (backbone atoms only — not comparable to full-atom values): 12235 Å² total; per-residue (Å²): 132,84,58,84,51,64,49,58,58,43,54,62,78,50,53,71,80,83,93,76,90,79,93,70,90,63,73,98,74,81,75,85,78,33,45,57,58,57,86,61,92,60,30,74,49,81,49,87,56,65,95,49,75,83,57,46,64,58,61,83,64,27,62,66,58,53,54,33,44,23,64,57,29,15,59,37,70,82,25,59,43,52,70,40,35,85,66,28,56,48,31,42,67,69,56,51,18,49,51,54,39,51,50,50,48,60,50,58,22,39,50,79,84,48,86,45,94,66,78,70,33,66,89,74,42,48,67,56,31,48,51,39,44,54,51,50,52,49,50,27,59,75,41,54,91,68,31,50,53,61,52,52,23,36,49,51,31,46,54,20,30,52,63,20,71,42,76,72,84,70,81,68,77,76,83,66,76,52,74,64,57,58,53,51,52,51,53,55,50,53,54,55,50,55,51,59,59,54,65,65,70,75,77,78,82,131

pLDDT: mean 74.59, std 22.35, range [28.56, 96.56]